Protein AF-A0AA97HA37-F1 (afdb_monomer_lite)

Sequence (194 aa):
MSRSNASGAAVWTLAAFAAQIAASLFLNGTLRPVGMLLMALCYLMNAFAAFWLRCWVALGASAVGALLTVTVPNGTDPAWVGNMAVNLLFLLFYLPMERDFDRRLRAADASEQTLRLGRTWAMATLVQRGASMMGFLPYFEGQAELSVQQGAYTVLFCVQMGLEVVALLAAVVSYAWMVRYLWRAKTLLAEDKV

Secondary structure (DSSP, 8-state):
--THHHHHHHHHHHHHHHHHHHHHHHSSSTTHHHHHHHHHHHHHHHHHHHHHHT-HHHHHHHHHHHHHHHH--SSS-SSHHHHHHHHHHHHHHHHHHHHHHHHHHHTTT--HHHHHHHHHHHHHHHHHHHHHHHTTSTTTTTHHHHHHHHTS--HHHHHHHHHHHHHHHHHHHHHHHHHHHHHHHHHHHHHTT-

Foldseek 3Di:
DDLVLQLQLLVLLVVLVVLQVVLVVQCPDPSVVVSLVSNLSSLVSLLSSCVSLVNVQLNVLSVVSSVLSVVPSVVDDLPLVSLVSNLVSVLSNLPSSLVSLLVSCVVLVHDPVLNVLSVLLNVLSVLLSVLVSVLSDPVNPCQVVVCVVVVHHDPSNVSSVVSNVSSVVSVVSNVVSSVVNSVVSNVSSVVVPD

Radius of gyration: 18.39 Å; chains: 1; bounding box: 44×24×63 Å

Structure (mmCIF, N/CA/C/O backbone):
data_AF-A0AA97HA37-F1
#
_entry.id   AF-A0AA97HA37-F1
#
loop_
_atom_site.group_PDB
_atom_site.id
_atom_site.type_symbol
_atom_site.label_atom_id
_atom_site.label_alt_id
_atom_site.label_comp_id
_atom_site.label_asym_id
_atom_site.label_entity_id
_atom_site.label_seq_id
_atom_site.pdbx_PDB_ins_code
_atom_site.Cartn_x
_atom_site.Cartn_y
_atom_site.Cartn_z
_atom_site.occupancy
_atom_site.B_iso_or_equiv
_atom_site.auth_seq_id
_atom_site.auth_comp_id
_atom_site.auth_asym_id
_atom_site.auth_atom_id
_atom_site.pdbx_PDB_model_num
ATOM 1 N N . MET A 1 1 ? -8.693 -7.257 28.139 1.00 40.97 1 MET A N 1
ATOM 2 C CA . MET A 1 1 ? -8.121 -7.574 26.806 1.00 40.97 1 MET A CA 1
ATOM 3 C C . MET A 1 1 ? -7.994 -6.272 26.030 1.00 40.97 1 MET A C 1
ATOM 5 O O . MET A 1 1 ? -9.003 -5.620 25.814 1.00 40.97 1 MET A O 1
ATOM 9 N N . SER A 1 2 ? -6.772 -5.805 25.762 1.00 44.19 2 SER A N 1
ATOM 10 C CA . SER A 1 2 ? -6.531 -4.369 25.554 1.00 44.19 2 SER A CA 1
ATOM 11 C C . SER A 1 2 ? -6.859 -3.896 24.122 1.00 44.19 2 SER A C 1
ATOM 13 O O . SER A 1 2 ? -6.287 -4.357 23.132 1.00 44.19 2 SER A O 1
ATOM 15 N N . ARG A 1 3 ? -7.790 -2.935 24.032 1.00 48.72 3 ARG A N 1
ATOM 16 C CA . ARG A 1 3 ? -8.160 -2.158 22.832 1.00 48.72 3 ARG A CA 1
ATOM 17 C C . ARG A 1 3 ? -6.984 -1.329 22.263 1.00 48.72 3 ARG A C 1
ATOM 19 O O . ARG A 1 3 ? -7.043 -0.891 21.118 1.00 48.72 3 ARG A O 1
ATOM 26 N N . SER A 1 4 ? -5.879 -1.200 23.016 1.00 52.91 4 SER A N 1
ATOM 27 C CA . SER A 1 4 ? -4.643 -0.460 22.675 1.00 52.91 4 SER A CA 1
ATOM 28 C C . SER A 1 4 ? -4.024 -0.852 21.325 1.00 52.91 4 SER A C 1
ATOM 30 O O . SER A 1 4 ? -3.409 -0.039 20.634 1.00 52.91 4 SER A O 1
ATOM 32 N N . ASN A 1 5 ? -4.228 -2.100 20.908 1.00 71.00 5 ASN A N 1
ATOM 33 C CA . ASN A 1 5 ? -3.489 -2.675 19.795 1.00 71.00 5 ASN A CA 1
ATOM 34 C C . ASN A 1 5 ? -3.872 -2.112 18.413 1.00 71.00 5 ASN A C 1
ATOM 36 O O . ASN A 1 5 ? -3.037 -2.078 17.517 1.00 71.00 5 ASN A O 1
ATOM 40 N N . ALA A 1 6 ? -5.114 -1.665 18.213 1.00 68.38 6 ALA A N 1
ATOM 41 C CA . ALA A 1 6 ? -5.592 -1.273 16.883 1.00 68.38 6 ALA A CA 1
ATOM 42 C C . ALA A 1 6 ? -5.273 0.189 16.533 1.00 68.38 6 ALA A C 1
ATOM 44 O O . ALA A 1 6 ? -4.829 0.467 15.420 1.00 68.38 6 ALA A O 1
ATOM 45 N N . SER A 1 7 ? -5.396 1.111 17.498 1.00 73.88 7 SER A N 1
ATOM 46 C CA . SER A 1 7 ? -4.937 2.494 17.309 1.00 73.88 7 SER A CA 1
ATOM 47 C C . SER A 1 7 ? -3.425 2.547 17.076 1.00 73.88 7 SER A C 1
ATOM 49 O O . SER A 1 7 ? -2.955 3.301 16.229 1.00 73.88 7 SER A O 1
ATOM 51 N N . GLY A 1 8 ? -2.664 1.715 17.804 1.00 78.00 8 GLY A N 1
ATOM 52 C CA . GLY A 1 8 ? -1.219 1.584 17.615 1.00 78.00 8 GLY A CA 1
ATOM 53 C C . GLY A 1 8 ? -0.879 1.060 16.222 1.00 78.00 8 GLY A C 1
ATOM 54 O O . GLY A 1 8 ? -0.073 1.669 15.526 1.00 78.00 8 GLY A O 1
ATOM 55 N N . ALA A 1 9 ? -1.549 -0.006 15.775 1.00 80.50 9 ALA A N 1
ATOM 56 C CA . ALA A 1 9 ? -1.366 -0.534 14.427 1.00 80.50 9 ALA A CA 1
ATOM 57 C C . ALA A 1 9 ? -1.623 0.524 13.341 1.00 80.50 9 ALA A C 1
ATOM 59 O O . ALA A 1 9 ? -0.799 0.669 12.445 1.00 80.50 9 ALA A O 1
ATOM 60 N N . ALA A 1 10 ? -2.693 1.322 13.456 1.00 79.56 10 ALA A N 1
ATOM 61 C CA . ALA A 1 10 ? -2.990 2.382 12.488 1.00 79.56 10 ALA A CA 1
ATOM 62 C C . ALA A 1 10 ? -1.882 3.451 12.422 1.00 79.56 10 ALA A C 1
ATOM 64 O O . ALA A 1 10 ? -1.537 3.920 11.338 1.00 79.56 10 ALA A O 1
ATOM 65 N N . VAL A 1 11 ? -1.289 3.811 13.568 1.00 84.31 11 VAL A N 1
ATOM 66 C CA . VAL A 1 11 ? -0.148 4.742 13.628 1.00 84.31 11 VAL A CA 1
ATOM 67 C C . VAL A 1 11 ? 1.076 4.159 12.924 1.00 84.31 11 VAL A C 1
ATOM 69 O O . VAL A 1 11 ? 1.693 4.849 12.115 1.00 84.31 11 VAL A O 1
ATOM 72 N N . TRP A 1 12 ? 1.404 2.893 13.184 1.00 85.19 12 TRP A N 1
ATOM 73 C CA . TRP A 1 12 ? 2.543 2.231 12.545 1.00 85.19 12 TRP A CA 1
ATOM 74 C C . TRP A 1 12 ? 2.351 2.053 11.038 1.00 85.19 12 TRP A C 1
ATOM 76 O O . TRP A 1 12 ? 3.298 2.266 10.287 1.00 85.19 12 TRP A O 1
ATOM 86 N N . THR A 1 13 ? 1.131 1.771 10.573 1.00 81.25 13 THR A N 1
ATOM 87 C CA . THR A 1 13 ? 0.820 1.729 9.135 1.00 81.25 13 THR A CA 1
ATOM 88 C C . THR A 1 13 ? 0.949 3.111 8.478 1.00 81.25 13 THR A C 1
ATOM 90 O O . THR A 1 13 ? 1.488 3.217 7.378 1.00 81.25 13 THR A O 1
ATOM 93 N N . LEU A 1 14 ? 0.521 4.191 9.146 1.00 81.62 14 LEU A N 1
ATOM 94 C CA . LEU A 1 14 ? 0.721 5.560 8.645 1.00 81.62 14 LEU A CA 1
ATOM 95 C C . LEU A 1 14 ? 2.209 5.944 8.595 1.00 81.62 14 LEU A C 1
ATOM 97 O O . LEU A 1 14 ? 2.648 6.570 7.631 1.00 81.62 14 LEU A O 1
ATOM 101 N N . ALA A 1 15 ? 2.991 5.549 9.603 1.00 83.94 15 ALA A N 1
ATOM 102 C CA . ALA A 1 15 ? 4.437 5.765 9.621 1.00 83.94 15 ALA A CA 1
ATOM 103 C C . ALA A 1 15 ? 5.142 4.979 8.502 1.00 83.94 15 ALA A C 1
ATOM 105 O O . ALA A 1 15 ? 5.979 5.542 7.797 1.00 83.94 15 ALA A O 1
ATOM 106 N N . ALA A 1 16 ? 4.749 3.719 8.284 1.00 83.50 16 ALA A N 1
ATOM 107 C CA . ALA A 1 16 ? 5.253 2.896 7.187 1.00 83.50 16 ALA A CA 1
ATOM 108 C C . ALA A 1 16 ? 4.988 3.558 5.828 1.00 83.50 16 ALA A C 1
ATOM 110 O O . ALA A 1 16 ? 5.879 3.632 4.983 1.00 83.50 16 ALA A O 1
ATOM 111 N N . PHE A 1 17 ? 3.790 4.117 5.640 1.00 78.88 17 PHE A N 1
ATOM 112 C CA . PHE A 1 17 ? 3.453 4.852 4.425 1.00 78.88 17 PHE A CA 1
ATOM 113 C C . PHE A 1 17 ? 4.327 6.098 4.220 1.00 78.88 17 PHE A C 1
ATOM 115 O O . PHE A 1 17 ? 4.839 6.315 3.122 1.00 78.88 17 PHE A O 1
ATOM 122 N N . ALA A 1 18 ? 4.559 6.892 5.269 1.00 77.62 18 ALA A N 1
ATOM 123 C CA . ALA A 1 18 ? 5.456 8.045 5.189 1.00 77.62 18 ALA A CA 1
ATOM 124 C C . ALA A 1 18 ? 6.894 7.627 4.826 1.00 77.62 18 ALA A C 1
ATOM 126 O O . ALA A 1 18 ? 7.520 8.251 3.967 1.00 77.62 18 ALA A O 1
ATOM 127 N N . ALA A 1 19 ? 7.391 6.535 5.417 1.00 80.19 19 ALA A N 1
ATOM 128 C CA . ALA A 1 19 ? 8.695 5.967 5.085 1.00 80.19 19 ALA A CA 1
ATOM 129 C C . ALA A 1 19 ? 8.761 5.486 3.626 1.00 80.19 19 ALA A C 1
ATOM 131 O O . ALA A 1 19 ? 9.771 5.701 2.961 1.00 80.19 19 ALA A O 1
ATOM 132 N N . GLN A 1 20 ? 7.680 4.904 3.097 1.00 78.44 20 GLN A N 1
ATOM 133 C CA . GLN A 1 20 ? 7.590 4.487 1.696 1.00 78.44 20 GLN A CA 1
ATOM 134 C C . GLN A 1 20 ? 7.635 5.679 0.726 1.00 78.44 20 GLN A C 1
ATOM 136 O O . GLN A 1 20 ? 8.335 5.615 -0.286 1.00 78.44 20 GLN A O 1
ATOM 141 N N . ILE A 1 21 ? 6.929 6.777 1.030 1.00 74.94 21 ILE A N 1
ATOM 142 C CA . ILE A 1 21 ? 7.008 8.012 0.231 1.00 74.94 21 ILE A CA 1
ATOM 143 C C . ILE A 1 21 ? 8.436 8.551 0.258 1.00 74.94 21 ILE A C 1
ATOM 145 O O . ILE A 1 21 ? 9.008 8.810 -0.798 1.00 74.94 21 ILE A O 1
ATOM 149 N N . ALA A 1 22 ? 9.031 8.676 1.446 1.00 75.88 22 ALA A N 1
ATOM 150 C CA . ALA A 1 22 ? 10.400 9.157 1.582 1.00 75.88 22 ALA A CA 1
ATOM 151 C C . ALA A 1 22 ? 11.377 8.272 0.798 1.00 75.88 22 ALA A C 1
ATOM 153 O O . ALA A 1 22 ? 12.199 8.790 0.051 1.00 75.88 22 ALA A O 1
ATOM 154 N N . ALA A 1 23 ? 11.237 6.947 0.887 1.00 75.81 23 ALA A N 1
ATOM 155 C CA . ALA A 1 23 ? 12.055 6.008 0.134 1.00 75.81 23 ALA A CA 1
ATOM 156 C C . ALA A 1 23 ? 11.967 6.244 -1.379 1.00 75.81 23 ALA A C 1
ATOM 158 O O . ALA A 1 23 ? 12.998 6.266 -2.049 1.00 75.81 23 ALA A O 1
ATOM 159 N N . SER A 1 24 ? 10.760 6.477 -1.908 1.00 68.88 24 SER A N 1
ATOM 160 C CA . SER A 1 24 ? 10.537 6.693 -3.345 1.00 68.88 24 SER A CA 1
ATOM 161 C C . SER A 1 24 ? 11.332 7.866 -3.924 1.00 68.88 24 SER A C 1
ATOM 163 O O . SER A 1 24 ? 11.736 7.805 -5.082 1.00 68.88 24 SER A O 1
ATOM 165 N N . LEU A 1 25 ? 11.652 8.874 -3.104 1.00 73.94 25 LEU A N 1
ATOM 166 C CA . LEU A 1 25 ? 12.470 10.023 -3.506 1.00 73.94 25 LEU A CA 1
ATOM 167 C C . LEU A 1 25 ? 13.947 9.661 -3.725 1.00 73.94 25 LEU A C 1
ATOM 169 O O . LEU A 1 25 ? 14.646 10.362 -4.450 1.00 73.94 25 LEU A O 1
ATOM 173 N N . PHE A 1 26 ? 14.427 8.578 -3.108 1.00 75.38 26 PHE A N 1
ATOM 174 C CA . PHE A 1 26 ? 15.839 8.180 -3.127 1.00 75.38 26 PHE A CA 1
ATOM 175 C C . PHE A 1 26 ? 16.101 6.889 -3.908 1.00 75.38 26 PHE A C 1
ATOM 177 O O . PHE A 1 26 ? 17.259 6.559 -4.149 1.00 75.38 26 PHE A O 1
ATOM 184 N N . LEU A 1 27 ? 15.058 6.149 -4.306 1.00 65.56 27 LEU A N 1
ATOM 185 C CA . LEU A 1 27 ? 15.200 4.857 -4.992 1.00 65.56 27 LEU A CA 1
ATOM 186 C C . LEU A 1 27 ? 15.805 4.976 -6.402 1.00 65.56 27 LEU A C 1
ATOM 188 O O . LEU A 1 27 ? 16.469 4.042 -6.848 1.00 65.56 27 LEU A O 1
ATOM 192 N N . ASN A 1 28 ? 15.650 6.129 -7.058 1.00 62.66 28 ASN A N 1
ATOM 193 C CA . ASN A 1 28 ? 16.177 6.396 -8.397 1.00 62.66 28 ASN A CA 1
ATOM 194 C C . ASN A 1 28 ? 17.336 7.401 -8.327 1.00 62.66 28 ASN A C 1
ATOM 196 O O . ASN A 1 28 ? 17.155 8.588 -8.586 1.00 62.66 28 ASN A O 1
ATOM 200 N N . GLY A 1 29 ? 18.532 6.944 -7.942 1.00 63.78 29 GLY A N 1
ATOM 201 C CA . GLY A 1 29 ? 19.723 7.797 -7.953 1.00 63.78 29 GLY A CA 1
ATOM 202 C C . GLY A 1 29 ? 20.895 7.286 -7.119 1.00 63.78 29 GLY A C 1
ATOM 203 O O . GLY A 1 29 ? 20.905 6.159 -6.628 1.00 63.78 29 GLY A O 1
ATOM 204 N N . THR A 1 30 ? 21.893 8.146 -6.925 1.00 72.44 30 THR A N 1
ATOM 205 C CA . THR A 1 30 ? 23.108 7.863 -6.136 1.00 72.44 30 THR A CA 1
ATOM 206 C C . THR A 1 30 ? 22.821 7.576 -4.659 1.00 72.44 30 THR A C 1
ATOM 208 O O . THR A 1 30 ? 23.606 6.902 -3.997 1.00 72.44 30 THR A O 1
ATOM 211 N N . LEU A 1 31 ? 21.667 8.020 -4.151 1.00 77.88 31 LEU A N 1
ATOM 212 C CA . LEU A 1 31 ? 21.186 7.761 -2.791 1.00 77.88 31 LEU A CA 1
ATOM 213 C C . LEU A 1 31 ? 20.307 6.500 -2.680 1.00 77.88 31 LEU A C 1
ATOM 215 O O . LEU A 1 31 ? 19.653 6.300 -1.656 1.00 77.88 31 LEU A O 1
ATOM 219 N N . ARG A 1 32 ? 20.325 5.604 -3.677 1.00 74.94 32 ARG A N 1
ATOM 220 C CA . ARG A 1 32 ? 19.583 4.328 -3.662 1.00 74.94 32 ARG A CA 1
ATOM 221 C C . ARG A 1 32 ? 19.735 3.518 -2.366 1.00 74.94 32 ARG A C 1
ATOM 223 O O . ARG A 1 32 ? 18.715 3.020 -1.890 1.00 74.94 32 ARG A O 1
ATOM 230 N N . PRO A 1 33 ? 20.924 3.405 -1.733 1.00 81.50 33 PRO A N 1
ATOM 231 C CA . PRO A 1 33 ? 21.055 2.716 -0.446 1.00 81.50 33 PRO A CA 1
ATOM 232 C C . PRO A 1 33 ? 20.182 3.311 0.665 1.00 81.50 33 PRO A C 1
ATOM 234 O O . PRO A 1 33 ? 19.624 2.572 1.474 1.00 81.50 33 PRO A O 1
ATOM 237 N N . VAL A 1 34 ? 19.999 4.634 0.667 1.00 81.31 34 VAL A N 1
ATOM 238 C CA . VAL A 1 34 ? 19.107 5.331 1.604 1.00 81.31 34 VAL A CA 1
ATOM 239 C C . VAL A 1 34 ? 17.649 4.972 1.315 1.00 81.31 34 VAL A C 1
ATOM 241 O O . VAL A 1 34 ? 16.902 4.654 2.238 1.00 81.31 34 VAL A O 1
ATOM 244 N N . GLY A 1 35 ? 17.253 4.937 0.039 1.00 77.50 35 GLY A N 1
ATOM 245 C CA . GLY A 1 35 ? 15.922 4.479 -0.374 1.00 77.50 35 GLY A CA 1
ATOM 246 C C . GLY A 1 35 ? 15.635 3.030 0.039 1.00 77.50 35 GLY A C 1
ATOM 247 O O . GLY A 1 35 ? 14.563 2.739 0.565 1.00 77.50 35 GLY A O 1
ATOM 248 N N . MET A 1 36 ? 16.609 2.129 -0.117 1.00 78.44 36 MET A N 1
ATOM 249 C CA . MET A 1 36 ? 16.490 0.726 0.307 1.00 78.44 36 MET A CA 1
ATOM 250 C C . MET A 1 36 ? 16.360 0.590 1.828 1.00 78.44 36 MET A C 1
ATOM 252 O O . MET A 1 36 ? 15.508 -0.161 2.303 1.00 78.44 36 MET A O 1
ATOM 256 N N . LEU A 1 37 ? 17.139 1.356 2.598 1.00 83.81 37 LEU A N 1
ATOM 257 C CA . LEU A 1 37 ? 17.023 1.392 4.057 1.00 83.81 37 LEU A CA 1
ATOM 258 C C . LEU A 1 37 ? 15.631 1.870 4.496 1.00 83.81 37 LEU A C 1
ATOM 260 O O . LEU A 1 37 ? 15.005 1.250 5.354 1.00 83.81 37 LEU A O 1
ATOM 264 N N . LEU A 1 38 ? 15.120 2.943 3.886 1.00 82.69 38 LEU A N 1
ATOM 265 C CA . LEU A 1 38 ? 13.784 3.471 4.175 1.00 82.69 38 LEU A CA 1
ATOM 266 C C . LEU A 1 38 ? 12.674 2.478 3.795 1.00 82.69 38 LEU A C 1
ATOM 268 O O . LEU A 1 38 ? 11.699 2.344 4.535 1.00 82.69 38 LEU A O 1
ATOM 272 N N . MET A 1 39 ? 12.835 1.728 2.700 1.00 80.69 39 MET A N 1
ATOM 273 C CA . MET A 1 39 ? 11.919 0.637 2.349 1.00 80.69 39 MET A CA 1
ATOM 274 C C . MET A 1 39 ? 11.973 -0.514 3.358 1.00 80.69 39 MET A C 1
ATOM 276 O O . MET A 1 39 ? 10.924 -1.006 3.771 1.00 80.69 39 MET A O 1
ATOM 280 N N . ALA A 1 40 ? 13.161 -0.925 3.806 1.00 82.00 40 ALA A N 1
ATOM 281 C CA . ALA A 1 40 ? 13.297 -1.958 4.833 1.00 82.00 40 ALA A CA 1
ATOM 282 C C . ALA A 1 40 ? 12.640 -1.518 6.154 1.00 82.00 40 ALA A C 1
ATOM 284 O O . ALA A 1 40 ? 11.899 -2.286 6.770 1.00 82.00 40 ALA A O 1
ATOM 285 N N . LEU A 1 41 ? 12.828 -0.252 6.544 1.00 85.12 41 LEU A N 1
ATOM 286 C CA . LEU A 1 41 ? 12.143 0.352 7.687 1.00 85.12 41 LEU A CA 1
ATOM 287 C C . LEU A 1 41 ? 10.620 0.370 7.503 1.00 85.12 41 LEU A C 1
ATOM 289 O O . LEU A 1 41 ? 9.901 0.030 8.439 1.00 85.12 41 LEU A O 1
ATOM 293 N N . CYS A 1 42 ? 10.119 0.693 6.308 1.00 85.75 42 CYS A N 1
ATOM 294 C CA . CYS A 1 42 ? 8.692 0.601 5.989 1.00 85.75 42 CYS A CA 1
ATOM 295 C C . CYS A 1 42 ? 8.149 -0.818 6.232 1.00 85.75 42 CYS A C 1
ATOM 297 O O . CYS A 1 42 ? 7.138 -0.983 6.921 1.00 85.75 42 CYS A O 1
ATOM 299 N N . TYR A 1 43 ? 8.836 -1.856 5.745 1.00 82.06 43 TYR A N 1
ATOM 300 C CA . TYR A 1 43 ? 8.431 -3.243 5.992 1.00 82.06 43 TYR A CA 1
ATOM 301 C C . TYR A 1 43 ? 8.476 -3.619 7.478 1.00 82.06 43 TYR A C 1
ATOM 303 O O . TYR A 1 43 ? 7.574 -4.306 7.951 1.00 82.06 43 TYR A O 1
ATOM 311 N N . LEU A 1 44 ? 9.455 -3.131 8.243 1.00 85.69 44 LEU A N 1
ATOM 312 C CA . LEU A 1 44 ? 9.512 -3.348 9.695 1.00 85.69 44 LEU A CA 1
ATOM 313 C C . LEU A 1 44 ? 8.357 -2.659 10.437 1.00 85.69 44 LEU A C 1
ATOM 315 O O . LEU A 1 44 ? 7.751 -3.259 11.324 1.00 85.69 44 LEU A O 1
ATOM 319 N N . MET A 1 45 ? 8.006 -1.429 10.058 1.00 86.81 45 MET A N 1
ATOM 320 C CA . MET A 1 45 ? 6.854 -0.715 10.623 1.00 86.81 45 MET A CA 1
ATOM 321 C C . MET A 1 45 ? 5.539 -1.448 10.319 1.00 86.81 45 MET A C 1
ATOM 323 O O . MET A 1 45 ? 4.689 -1.600 11.198 1.00 86.81 45 MET A O 1
ATOM 327 N N . ASN A 1 46 ? 5.402 -1.976 9.101 1.00 82.81 46 ASN A N 1
ATOM 328 C CA . ASN A 1 46 ? 4.282 -2.822 8.688 1.00 82.81 46 ASN A CA 1
ATOM 329 C C . ASN A 1 46 ? 4.236 -4.157 9.453 1.00 82.81 46 ASN A C 1
ATOM 331 O O . ASN A 1 46 ? 3.166 -4.562 9.914 1.00 82.81 46 ASN A O 1
ATOM 335 N N . ALA A 1 47 ? 5.386 -4.797 9.681 1.00 84.25 47 ALA A N 1
ATOM 336 C CA . ALA A 1 47 ? 5.490 -5.992 10.517 1.00 84.25 47 ALA A CA 1
ATOM 337 C C . ALA A 1 47 ? 5.030 -5.700 11.951 1.00 84.25 47 ALA A C 1
ATOM 339 O O . ALA A 1 47 ? 4.264 -6.466 12.536 1.00 84.25 47 ALA A O 1
ATOM 340 N N . PHE A 1 48 ? 5.438 -4.559 12.506 1.00 85.25 48 PHE A N 1
ATOM 341 C CA . PHE A 1 48 ? 5.032 -4.155 13.844 1.00 85.25 48 PHE A CA 1
ATOM 342 C C . PHE A 1 48 ? 3.519 -3.902 13.914 1.00 85.25 48 PHE A C 1
ATOM 344 O O . PHE A 1 48 ? 2.857 -4.417 14.815 1.00 85.25 48 PHE A O 1
ATOM 351 N N . ALA A 1 49 ? 2.932 -3.215 12.928 1.00 82.94 49 ALA A N 1
ATOM 352 C CA . ALA A 1 49 ? 1.479 -3.050 12.824 1.00 82.94 49 ALA A CA 1
ATOM 353 C C . ALA A 1 49 ? 0.741 -4.404 12.767 1.00 82.94 49 ALA A C 1
ATOM 355 O O . ALA A 1 49 ? -0.220 -4.623 13.510 1.00 82.94 49 ALA A O 1
ATOM 356 N N . ALA A 1 50 ? 1.227 -5.344 11.951 1.00 82.31 50 ALA A N 1
ATOM 357 C CA . ALA A 1 50 ? 0.672 -6.693 11.854 1.00 82.31 50 ALA A CA 1
ATOM 358 C C . ALA A 1 50 ? 0.792 -7.481 13.169 1.00 82.31 50 ALA A C 1
ATOM 360 O O . ALA A 1 50 ? -0.151 -8.177 13.556 1.00 82.31 50 ALA A O 1
ATOM 361 N N . PHE A 1 51 ? 1.906 -7.333 13.891 1.00 84.38 51 PHE A N 1
ATOM 362 C CA . PHE A 1 51 ? 2.103 -7.930 15.212 1.00 84.38 51 PHE A CA 1
ATOM 363 C C . PHE A 1 51 ? 1.058 -7.436 16.220 1.00 84.38 51 PHE A C 1
ATOM 365 O O . PHE A 1 51 ? 0.408 -8.246 16.886 1.00 84.38 51 PHE A O 1
ATOM 372 N N . TRP A 1 52 ? 0.813 -6.123 16.282 1.00 80.31 52 TRP A N 1
ATOM 373 C CA . TRP A 1 52 ? -0.236 -5.550 17.135 1.00 80.31 52 TRP A CA 1
ATOM 374 C C . TRP A 1 52 ? -1.623 -6.111 16.799 1.00 80.31 52 TRP A C 1
ATOM 376 O O . TRP A 1 52 ? -2.424 -6.424 17.694 1.00 80.31 52 TRP A O 1
ATOM 386 N N . LEU A 1 53 ? -1.893 -6.296 15.507 1.00 74.50 53 LEU A N 1
ATOM 387 C CA . LEU A 1 53 ? -3.139 -6.879 15.021 1.00 74.50 53 LEU A CA 1
ATOM 388 C C . LEU A 1 53 ? -3.223 -8.399 15.217 1.00 74.50 53 LEU A C 1
ATOM 390 O O . LEU A 1 53 ? -4.329 -8.932 15.159 1.00 74.50 53 LEU A O 1
ATOM 394 N N . ARG A 1 54 ? -2.108 -9.064 15.560 1.00 81.44 54 ARG A N 1
ATOM 395 C CA . ARG A 1 54 ? -1.940 -10.530 15.625 1.00 81.44 54 ARG A CA 1
A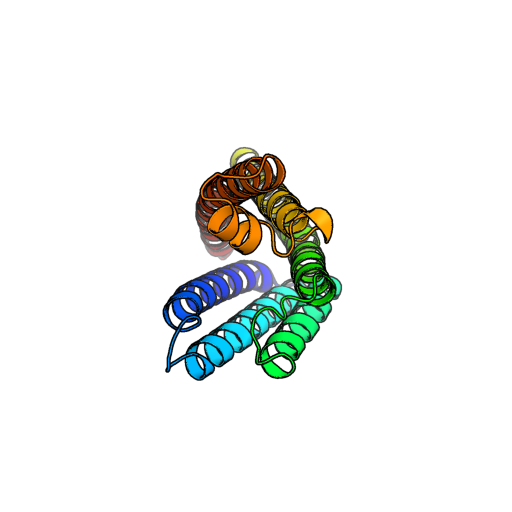TOM 396 C C . ARG A 1 54 ? -2.180 -11.218 14.280 1.00 81.44 54 ARG A C 1
ATOM 398 O O . ARG A 1 54 ? -2.617 -12.365 14.224 1.00 81.44 54 ARG A O 1
ATOM 405 N N . CYS A 1 55 ? -1.871 -10.514 13.197 1.00 78.94 55 CYS A N 1
ATOM 406 C CA . CYS A 1 55 ? -2.017 -11.023 11.846 1.00 78.94 55 CYS A CA 1
ATOM 407 C C . CYS A 1 55 ? -0.708 -11.686 11.392 1.00 78.94 55 CYS A C 1
ATOM 409 O O . CYS A 1 55 ? 0.170 -11.045 10.816 1.00 78.94 55 CYS A O 1
ATOM 411 N N . TRP A 1 56 ? -0.563 -12.985 11.667 1.00 78.88 56 TRP A N 1
ATOM 412 C CA . TRP A 1 56 ? 0.669 -13.736 11.380 1.00 78.88 56 TRP A CA 1
ATOM 413 C C . TRP A 1 56 ? 1.011 -13.812 9.891 1.00 78.88 56 TRP A C 1
ATOM 415 O O . TRP A 1 56 ? 2.183 -13.771 9.528 1.00 78.88 56 TRP A O 1
ATOM 425 N N . VAL A 1 57 ? -0.005 -13.869 9.026 1.00 74.88 57 VAL A N 1
ATOM 426 C CA . VAL A 1 57 ? 0.179 -13.861 7.566 1.00 74.88 57 VAL A CA 1
ATOM 427 C C . VAL A 1 57 ? 0.812 -12.543 7.116 1.00 74.88 57 VAL A C 1
ATOM 429 O O . VAL A 1 57 ? 1.801 -12.550 6.388 1.00 74.88 57 VAL A O 1
ATOM 432 N N . ALA A 1 58 ? 0.304 -11.413 7.616 1.00 74.88 58 ALA A N 1
ATOM 433 C CA . ALA A 1 58 ? 0.853 -10.093 7.323 1.00 74.88 58 ALA A CA 1
ATOM 434 C C . ALA A 1 58 ? 2.248 -9.893 7.949 1.00 74.88 58 ALA A C 1
ATOM 436 O O . ALA A 1 58 ? 3.139 -9.302 7.336 1.00 74.88 58 ALA A O 1
ATOM 437 N N . LEU A 1 59 ? 2.486 -10.447 9.138 1.00 81.38 59 LEU A N 1
ATOM 438 C CA . LEU A 1 59 ? 3.813 -10.440 9.752 1.00 81.38 59 LEU A CA 1
ATOM 439 C C . LEU A 1 59 ? 4.837 -11.179 8.874 1.00 81.38 59 LEU A C 1
ATOM 441 O O . LEU A 1 59 ? 5.893 -10.627 8.565 1.00 81.38 59 LEU A O 1
ATOM 445 N N . GLY A 1 60 ? 4.500 -12.394 8.431 1.00 78.00 60 GLY A N 1
ATOM 446 C CA . GLY A 1 60 ? 5.343 -13.195 7.543 1.00 78.00 60 GLY A CA 1
ATOM 447 C C . GLY A 1 60 ? 5.603 -12.491 6.213 1.00 78.00 60 GLY A C 1
ATOM 448 O O . GLY A 1 60 ? 6.752 -12.368 5.799 1.00 78.00 60 GLY A O 1
ATOM 449 N N . ALA A 1 61 ? 4.562 -11.938 5.586 1.00 75.88 61 ALA A N 1
ATOM 450 C CA . ALA A 1 61 ? 4.701 -11.190 4.338 1.00 75.88 61 ALA A CA 1
ATOM 451 C C . ALA A 1 61 ? 5.610 -9.954 4.479 1.00 75.88 61 ALA A C 1
ATOM 453 O O . ALA A 1 61 ? 6.425 -9.687 3.597 1.00 75.88 61 ALA A O 1
ATOM 454 N N . SER A 1 62 ? 5.529 -9.236 5.605 1.00 78.38 62 SER A N 1
ATOM 455 C CA . SER A 1 62 ? 6.411 -8.095 5.887 1.00 78.38 62 SER A CA 1
ATOM 456 C C . SER A 1 62 ? 7.863 -8.512 6.092 1.00 78.38 62 SER A C 1
ATOM 458 O O . SER A 1 62 ? 8.762 -7.838 5.599 1.00 78.38 62 SER A O 1
ATOM 460 N N . ALA A 1 63 ? 8.103 -9.631 6.782 1.00 81.19 63 ALA A N 1
ATOM 461 C CA . ALA A 1 63 ? 9.448 -10.168 6.968 1.00 81.19 63 ALA A CA 1
ATOM 462 C C . ALA A 1 63 ? 10.079 -10.572 5.626 1.00 81.19 63 ALA A 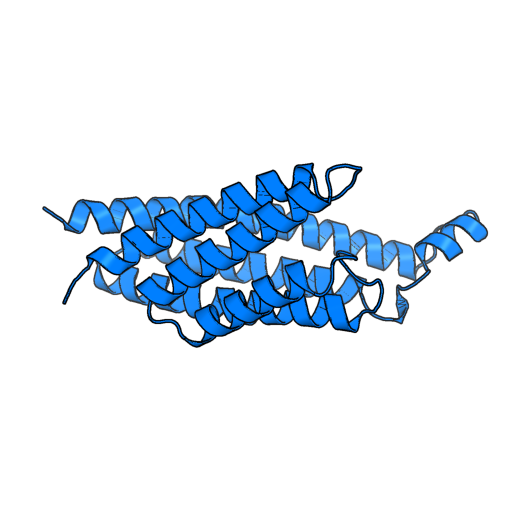C 1
ATOM 464 O O . ALA A 1 63 ? 11.235 -10.240 5.366 1.00 81.19 63 ALA A O 1
ATOM 465 N N . VAL A 1 64 ? 9.307 -11.216 4.744 1.00 79.31 64 VAL A N 1
ATOM 466 C CA . VAL A 1 64 ? 9.771 -11.549 3.390 1.00 79.31 64 VAL A CA 1
ATOM 467 C C . VAL A 1 64 ? 10.005 -10.278 2.565 1.00 79.31 64 VAL A C 1
ATOM 469 O O . VAL A 1 64 ? 11.028 -10.179 1.899 1.00 79.31 64 VAL A O 1
ATOM 472 N N . GLY A 1 65 ? 9.123 -9.276 2.642 1.00 74.00 65 GLY A N 1
ATOM 473 C CA . GLY A 1 65 ? 9.315 -7.988 1.963 1.00 74.00 65 GLY A CA 1
ATOM 474 C C . GLY A 1 65 ? 10.574 -7.239 2.420 1.00 74.00 65 GLY A C 1
ATOM 475 O O . GLY A 1 65 ? 11.327 -6.726 1.588 1.00 74.00 65 GLY A O 1
ATOM 476 N N . ALA A 1 66 ? 10.856 -7.238 3.727 1.00 78.38 66 ALA A N 1
ATOM 477 C CA . ALA A 1 66 ? 12.091 -6.688 4.286 1.00 78.38 66 ALA A CA 1
ATOM 478 C C . ALA A 1 66 ? 13.323 -7.451 3.782 1.00 78.38 66 ALA A C 1
ATOM 480 O O . ALA A 1 66 ? 14.285 -6.825 3.339 1.00 78.38 66 ALA A O 1
ATOM 481 N N . LEU A 1 67 ? 13.271 -8.789 3.794 1.00 78.38 67 LEU A N 1
ATOM 482 C CA . LEU A 1 67 ? 14.349 -9.633 3.283 1.00 78.38 67 LEU A CA 1
ATOM 483 C C . LEU A 1 67 ? 14.616 -9.336 1.806 1.00 78.38 67 LEU A C 1
ATOM 485 O O . LEU A 1 67 ? 15.748 -9.023 1.467 1.00 78.38 67 LEU A O 1
ATOM 489 N N . LEU A 1 68 ? 13.583 -9.340 0.958 1.00 72.19 68 LEU A N 1
ATOM 490 C CA . LEU A 1 68 ? 13.703 -9.056 -0.476 1.00 72.19 68 LEU A CA 1
ATOM 491 C C . LEU A 1 68 ? 14.277 -7.663 -0.753 1.00 72.19 68 LEU A C 1
ATOM 493 O O . LEU A 1 68 ? 15.084 -7.507 -1.661 1.00 72.19 68 LEU A O 1
ATOM 497 N N . THR A 1 69 ? 13.910 -6.660 0.045 1.00 72.06 69 THR A N 1
ATOM 498 C CA . THR A 1 69 ? 14.452 -5.296 -0.096 1.00 72.06 69 THR A CA 1
ATOM 499 C C . THR A 1 69 ? 15.963 -5.248 0.147 1.00 72.06 69 THR A C 1
ATOM 501 O O . THR A 1 69 ? 16.658 -4.436 -0.458 1.00 72.06 69 THR A O 1
ATOM 504 N N . VAL A 1 70 ? 16.476 -6.111 1.028 1.00 71.44 70 VAL A N 1
ATOM 505 C CA . VAL A 1 70 ? 17.900 -6.172 1.389 1.00 71.44 70 VAL A CA 1
ATOM 506 C C . VAL A 1 70 ? 18.674 -7.126 0.477 1.00 71.44 70 VAL A C 1
ATOM 508 O O . VAL A 1 70 ? 19.805 -6.829 0.098 1.00 71.44 70 VAL A O 1
ATOM 511 N N . THR A 1 71 ? 18.087 -8.270 0.123 1.00 71.00 71 THR A N 1
ATOM 512 C CA . THR A 1 71 ? 18.751 -9.330 -0.652 1.00 71.00 71 THR A CA 1
ATOM 513 C C . THR A 1 71 ? 18.655 -9.129 -2.157 1.00 71.00 71 THR A C 1
ATOM 515 O O . THR A 1 71 ? 19.449 -9.715 -2.890 1.00 71.00 71 THR A O 1
ATOM 518 N N . VAL A 1 72 ? 17.743 -8.272 -2.624 1.00 66.38 72 VAL A N 1
ATOM 519 C CA . VAL A 1 72 ? 17.599 -7.894 -4.035 1.00 66.38 72 VAL A CA 1
ATOM 520 C C . VAL A 1 72 ? 17.887 -6.387 -4.187 1.00 66.38 72 VAL A C 1
ATOM 522 O O . VAL A 1 72 ? 16.984 -5.600 -4.472 1.00 66.38 72 VAL A O 1
ATOM 525 N N . PRO A 1 73 ? 19.149 -5.946 -3.976 1.00 52.84 73 PRO A N 1
ATOM 526 C CA . PRO A 1 73 ? 19.544 -4.531 -4.007 1.00 52.84 73 PRO A CA 1
ATOM 527 C C . PRO A 1 73 ? 19.420 -3.900 -5.400 1.00 52.84 73 PRO A C 1
ATOM 529 O O . PRO A 1 73 ? 19.307 -2.678 -5.540 1.00 52.84 73 PRO A O 1
ATOM 532 N N . ASN A 1 74 ? 19.344 -4.733 -6.439 1.00 49.69 74 ASN A N 1
ATOM 533 C CA . ASN A 1 74 ? 18.783 -4.346 -7.721 1.00 49.69 74 ASN A CA 1
ATOM 534 C C . ASN A 1 74 ? 17.265 -4.282 -7.562 1.00 49.69 74 ASN A C 1
ATOM 536 O O . ASN A 1 74 ? 16.556 -5.164 -8.029 1.00 49.69 74 ASN A O 1
ATOM 540 N N . GLY A 1 75 ? 16.782 -3.265 -6.835 1.00 45.12 75 GLY A N 1
ATOM 541 C CA . GLY A 1 75 ? 15.372 -2.889 -6.797 1.00 45.12 75 GLY A CA 1
ATOM 542 C C . GLY A 1 75 ? 14.738 -3.160 -8.156 1.00 45.12 75 GLY A C 1
ATOM 543 O O . GLY A 1 75 ? 15.255 -2.667 -9.157 1.00 45.12 75 GLY A O 1
ATOM 544 N N . THR A 1 76 ? 13.727 -4.030 -8.138 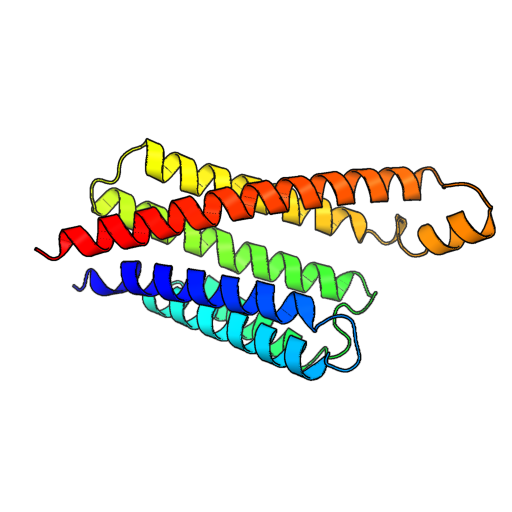1.00 49.50 76 THR A N 1
ATOM 545 C CA . THR A 1 76 ? 13.086 -4.612 -9.319 1.00 49.50 76 THR A CA 1
ATOM 546 C C . THR A 1 76 ? 14.103 -5.182 -10.309 1.00 49.50 76 THR A C 1
ATOM 548 O O . THR A 1 76 ? 14.435 -4.543 -11.305 1.00 49.50 76 THR A O 1
ATOM 551 N N . ASP A 1 77 ? 14.579 -6.403 -10.049 1.00 43.50 77 ASP A N 1
ATOM 552 C CA . ASP A 1 77 ? 15.080 -7.263 -11.121 1.00 43.50 77 ASP A CA 1
ATOM 553 C C . ASP A 1 77 ? 14.051 -7.194 -12.270 1.00 43.50 77 ASP A C 1
ATOM 555 O O . ASP A 1 77 ? 12.852 -7.369 -12.001 1.00 43.50 77 ASP A O 1
ATOM 559 N N . PRO A 1 78 ? 14.445 -6.867 -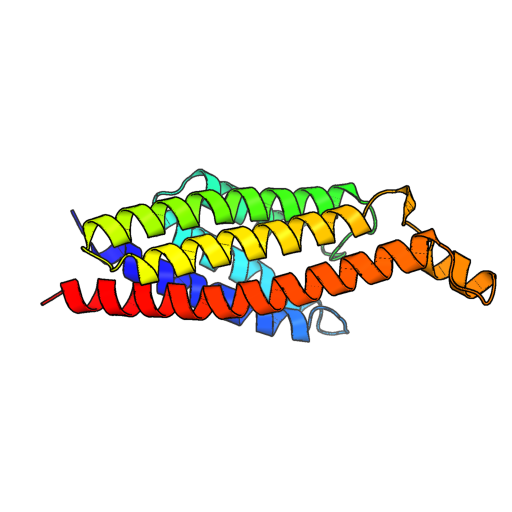13.516 1.00 47.31 78 PRO A N 1
ATOM 560 C CA . PRO A 1 78 ? 13.532 -6.938 -14.654 1.00 47.31 78 PRO A CA 1
ATOM 561 C C . PRO A 1 78 ? 12.939 -8.344 -14.817 1.00 47.31 78 PRO A C 1
ATOM 563 O O . PRO A 1 78 ? 11.896 -8.484 -15.453 1.00 47.31 78 PRO A O 1
ATOM 566 N N . ALA A 1 79 ? 13.514 -9.368 -14.168 1.00 53.34 79 ALA A N 1
ATOM 567 C CA . ALA A 1 79 ? 12.882 -10.668 -14.042 1.00 53.34 79 ALA A CA 1
ATOM 568 C C . ALA A 1 79 ? 11.485 -10.546 -13.402 1.00 53.34 79 ALA A C 1
ATOM 570 O O . ALA A 1 79 ? 11.313 -10.352 -12.192 1.00 53.34 79 ALA A O 1
ATOM 571 N N . TRP A 1 80 ? 10.471 -10.740 -14.243 1.00 55.62 80 TRP A N 1
ATOM 572 C CA . TRP A 1 80 ? 9.041 -10.765 -13.926 1.00 55.62 80 TRP A CA 1
ATOM 573 C C . TRP A 1 80 ? 8.691 -11.494 -12.610 1.00 55.62 80 TRP A C 1
ATOM 575 O O . TRP A 1 80 ? 7.779 -11.082 -11.889 1.00 55.62 80 TRP A O 1
ATOM 585 N N . VAL A 1 81 ? 9.446 -12.540 -12.250 1.00 59.16 81 VAL A N 1
ATOM 586 C CA . VAL A 1 81 ? 9.272 -13.341 -11.026 1.00 59.16 81 VAL A CA 1
ATOM 587 C C . VAL A 1 81 ? 9.464 -12.513 -9.749 1.00 59.16 81 VAL A C 1
ATOM 589 O O . VAL A 1 81 ? 8.676 -12.648 -8.810 1.00 59.16 81 VAL A O 1
ATOM 592 N N . GLY A 1 82 ? 10.473 -11.637 -9.702 1.00 60.50 82 GLY A N 1
ATOM 593 C CA . GLY A 1 82 ? 10.775 -10.822 -8.520 1.00 60.50 82 GLY A CA 1
ATOM 594 C C . GLY A 1 82 ? 9.675 -9.798 -8.232 1.00 60.50 82 GLY A C 1
ATOM 595 O O . GLY A 1 82 ? 9.187 -9.690 -7.104 1.00 60.50 82 GLY A O 1
ATOM 596 N N . ASN A 1 83 ? 9.203 -9.111 -9.274 1.00 61.84 83 ASN A N 1
ATOM 597 C CA . ASN A 1 83 ? 8.091 -8.160 -9.176 1.00 61.84 83 ASN A CA 1
ATOM 598 C C . ASN A 1 83 ? 6.760 -8.849 -8.840 1.00 61.84 83 ASN A C 1
ATOM 600 O O . ASN A 1 83 ? 5.958 -8.312 -8.068 1.00 61.84 83 ASN A O 1
ATOM 604 N N . MET A 1 84 ? 6.535 -10.059 -9.361 1.00 62.28 84 MET A N 1
ATOM 605 C CA . MET A 1 84 ? 5.365 -10.870 -9.019 1.00 62.28 84 MET A CA 1
ATOM 606 C C . MET A 1 84 ? 5.370 -11.254 -7.534 1.00 62.28 84 MET A C 1
ATOM 608 O O . MET A 1 84 ? 4.357 -11.080 -6.854 1.00 62.28 84 MET A O 1
ATOM 612 N N . ALA A 1 85 ? 6.512 -11.707 -7.007 1.00 66.88 85 ALA A N 1
ATOM 613 C CA . ALA A 1 85 ? 6.650 -12.070 -5.599 1.00 66.88 85 ALA A CA 1
ATOM 614 C C . ALA A 1 85 ? 6.373 -10.877 -4.671 1.00 66.88 85 ALA A C 1
ATOM 616 O O . ALA A 1 85 ? 5.597 -11.003 -3.725 1.00 66.88 85 ALA A O 1
ATOM 617 N N . VAL A 1 86 ? 6.927 -9.698 -4.972 1.00 67.38 86 VAL A N 1
ATOM 618 C CA . VAL A 1 86 ? 6.701 -8.479 -4.174 1.00 67.38 86 VAL A CA 1
ATOM 619 C C . VAL A 1 86 ? 5.226 -8.065 -4.177 1.00 67.38 86 VAL A C 1
ATOM 621 O O . VAL A 1 86 ? 4.665 -7.774 -3.118 1.00 67.38 86 VAL A O 1
ATOM 624 N N . ASN A 1 87 ? 4.563 -8.077 -5.336 1.00 69.94 87 ASN A N 1
ATOM 625 C CA . ASN A 1 87 ? 3.144 -7.727 -5.414 1.00 69.94 87 ASN A CA 1
ATOM 626 C C . ASN A 1 87 ? 2.251 -8.774 -4.721 1.00 69.94 87 ASN A C 1
ATOM 628 O O . ASN A 1 87 ? 1.291 -8.398 -4.047 1.00 69.94 87 ASN A O 1
ATOM 632 N N . LEU A 1 88 ? 2.573 -10.068 -4.822 1.00 67.88 88 LEU A N 1
ATOM 633 C CA . LEU A 1 88 ? 1.850 -11.135 -4.121 1.00 67.88 88 LEU A CA 1
ATOM 634 C C . LEU A 1 88 ? 1.985 -10.991 -2.599 1.00 67.88 88 LEU A C 1
ATOM 636 O O . LEU A 1 88 ? 0.994 -11.069 -1.877 1.00 67.88 88 LEU A O 1
ATOM 640 N N . LEU A 1 89 ? 3.194 -10.717 -2.106 1.00 69.38 89 LEU A N 1
ATOM 641 C CA . LEU A 1 89 ? 3.440 -10.461 -0.685 1.00 69.38 89 LEU A CA 1
ATOM 642 C C . LEU A 1 89 ? 2.683 -9.229 -0.197 1.00 69.38 89 LEU A C 1
ATOM 644 O O . LEU A 1 89 ? 2.110 -9.250 0.889 1.00 69.38 89 LEU A O 1
ATOM 648 N N . PHE A 1 90 ? 2.614 -8.181 -1.015 1.00 70.69 90 PHE A N 1
ATOM 649 C CA . PHE A 1 90 ? 1.825 -6.998 -0.699 1.00 70.69 90 PHE A CA 1
ATOM 650 C C . PHE A 1 90 ? 0.330 -7.330 -0.565 1.00 70.69 90 PHE A C 1
ATOM 652 O O . PHE A 1 90 ? -0.310 -6.913 0.398 1.00 70.69 90 PHE A O 1
ATOM 659 N N . LEU A 1 91 ? -0.228 -8.134 -1.476 1.00 70.81 91 LEU A N 1
ATOM 660 C CA . LEU A 1 91 ? -1.615 -8.609 -1.390 1.00 70.81 91 LEU A CA 1
ATOM 661 C C . LEU A 1 91 ? -1.861 -9.457 -0.133 1.00 70.81 91 LEU A C 1
ATOM 663 O O . LEU A 1 91 ? -2.863 -9.263 0.562 1.00 70.81 91 LEU A O 1
ATOM 667 N N . LEU A 1 92 ? -0.923 -10.354 0.184 1.00 70.75 92 LEU A N 1
ATOM 668 C CA . LEU A 1 92 ? -0.947 -11.190 1.388 1.00 70.75 92 LEU A CA 1
ATOM 669 C C . LEU A 1 92 ? -0.798 -10.374 2.678 1.00 70.75 92 LEU A C 1
ATOM 671 O O . LEU A 1 92 ? -1.303 -10.786 3.718 1.00 70.75 92 LEU A O 1
ATOM 675 N N . PHE A 1 93 ? -0.141 -9.217 2.622 1.00 71.56 93 PHE A N 1
ATOM 676 C CA . PHE A 1 93 ? -0.043 -8.292 3.744 1.00 71.56 93 PHE A CA 1
ATOM 677 C C . PHE A 1 93 ? -1.351 -7.528 3.964 1.00 71.56 93 PHE A C 1
ATOM 679 O O . PHE A 1 93 ? -1.875 -7.457 5.076 1.00 71.56 93 PHE A O 1
ATOM 686 N N . TYR A 1 94 ? -1.893 -6.963 2.889 1.00 71.94 94 TYR A N 1
ATOM 687 C CA . TYR A 1 94 ? -2.909 -5.925 2.983 1.00 71.94 94 TYR A CA 1
ATOM 688 C C . TYR A 1 94 ? -4.318 -6.457 3.221 1.00 71.94 94 TYR A C 1
ATOM 690 O O . TYR A 1 94 ? -5.055 -5.904 4.036 1.00 71.94 94 TYR A O 1
ATOM 698 N N . LEU A 1 95 ? -4.696 -7.544 2.540 1.00 72.12 95 LEU A N 1
ATOM 699 C CA . LEU A 1 95 ? -6.050 -8.096 2.639 1.00 72.12 95 LEU A CA 1
ATOM 700 C C . LEU A 1 95 ? -6.368 -8.631 4.044 1.00 72.12 95 LEU A C 1
ATOM 702 O O . LEU A 1 95 ? -7.453 -8.346 4.555 1.00 72.12 95 LEU A O 1
ATOM 706 N N . PRO A 1 96 ? -5.470 -9.384 4.711 1.00 73.06 96 PRO A N 1
ATOM 707 C CA . PRO A 1 96 ? -5.721 -9.824 6.079 1.00 73.06 96 PRO A CA 1
ATOM 708 C C . PRO A 1 96 ? -5.707 -8.661 7.075 1.00 73.06 96 PRO A C 1
ATOM 710 O O . PRO A 1 96 ? -6.531 -8.636 7.989 1.00 73.06 96 PRO A O 1
ATOM 713 N N . MET A 1 97 ? -4.812 -7.685 6.880 1.00 73.00 97 MET A N 1
ATOM 714 C CA . MET A 1 97 ? -4.716 -6.512 7.748 1.00 73.00 97 MET A CA 1
ATOM 715 C C . MET A 1 97 ? -5.982 -5.647 7.674 1.00 73.00 97 MET A C 1
ATOM 717 O O . MET A 1 97 ? -6.500 -5.242 8.714 1.00 73.00 97 MET A O 1
ATOM 721 N N . GLU A 1 98 ? -6.517 -5.405 6.473 1.00 77.12 98 GLU A N 1
ATOM 722 C CA . GLU A 1 98 ? -7.769 -4.662 6.284 1.00 77.12 98 GLU A CA 1
ATOM 723 C C . GLU A 1 98 ? -8.943 -5.365 6.962 1.00 77.12 98 GLU A C 1
ATOM 725 O O . GLU A 1 98 ? -9.642 -4.733 7.753 1.00 77.12 98 GLU A O 1
ATOM 730 N N . ARG A 1 99 ? -9.094 -6.680 6.763 1.00 75.25 99 ARG A N 1
ATOM 731 C CA . ARG A 1 99 ? -10.164 -7.468 7.393 1.00 75.25 99 ARG A CA 1
ATOM 732 C C . ARG A 1 99 ? -10.127 -7.405 8.917 1.00 75.25 99 ARG A C 1
ATOM 734 O O . ARG A 1 99 ? -11.183 -7.334 9.550 1.00 75.25 99 ARG A O 1
ATOM 741 N N . ASP A 1 100 ? -8.939 -7.441 9.514 1.00 75.56 100 ASP A N 1
ATOM 742 C CA . ASP A 1 100 ? -8.795 -7.335 10.966 1.00 75.56 100 ASP A CA 1
ATOM 743 C C . ASP A 1 100 ? -9.080 -5.917 11.478 1.00 75.56 100 ASP A C 1
ATOM 745 O O . ASP A 1 100 ? -9.703 -5.778 12.534 1.00 75.56 100 ASP A O 1
ATOM 749 N N . PHE A 1 101 ? -8.713 -4.867 10.734 1.00 74.19 101 PHE A N 1
ATOM 750 C CA . PHE A 1 101 ? -9.163 -3.505 11.043 1.00 74.19 101 PHE A CA 1
ATOM 751 C C . PHE A 1 101 ? -10.688 -3.382 10.954 1.00 74.19 101 PHE A C 1
ATOM 753 O O . PHE A 1 101 ? -11.307 -2.861 11.880 1.00 74.19 101 PHE A O 1
ATOM 760 N N . ASP A 1 102 ? -11.297 -3.926 9.902 1.00 78.44 102 ASP A N 1
ATOM 761 C CA . ASP A 1 102 ? -12.738 -3.854 9.648 1.00 78.44 102 ASP A CA 1
ATOM 762 C C . ASP A 1 102 ? -13.536 -4.541 10.773 1.00 78.44 102 ASP A C 1
ATOM 764 O O . ASP A 1 102 ? -14.521 -4.003 11.282 1.00 78.44 102 ASP A O 1
ATOM 768 N N . ARG A 1 103 ? -13.070 -5.711 11.239 1.00 78.56 103 ARG A N 1
ATOM 769 C CA . ARG A 1 103 ? -13.642 -6.417 12.402 1.00 78.56 103 ARG A CA 1
ATOM 770 C C . ARG A 1 103 ? -13.552 -5.597 13.684 1.00 78.56 103 ARG A C 1
ATOM 772 O O . ARG A 1 103 ? -14.513 -5.550 14.447 1.00 78.56 103 ARG A O 1
ATOM 779 N N . ARG A 1 104 ? -12.400 -4.972 13.937 1.00 75.56 104 ARG A N 1
ATOM 780 C CA . ARG A 1 104 ? -12.168 -4.196 15.164 1.00 75.56 104 ARG A CA 1
ATOM 781 C C . ARG A 1 104 ? -12.945 -2.883 15.170 1.00 75.56 104 ARG A C 1
ATOM 783 O O . ARG A 1 104 ? -13.436 -2.502 16.222 1.00 75.56 104 ARG A O 1
ATOM 790 N N . LEU A 1 105 ? -13.105 -2.239 14.016 1.00 76.94 105 LEU A N 1
ATOM 791 C CA . LEU A 1 105 ? -13.950 -1.053 13.874 1.00 76.94 105 LEU A CA 1
ATOM 792 C C . LEU A 1 105 ? -15.431 -1.385 14.059 1.00 76.94 105 LEU A C 1
ATOM 794 O O . LEU A 1 105 ? -16.128 -0.643 14.738 1.00 76.94 105 LEU A O 1
ATOM 798 N N . ARG A 1 106 ? -15.905 -2.527 13.544 1.00 81.62 106 ARG A N 1
ATOM 799 C CA . ARG A 1 106 ? -17.272 -3.000 13.832 1.00 81.62 106 ARG A CA 1
ATOM 800 C C . ARG A 1 106 ? -17.508 -3.263 15.315 1.00 81.62 106 ARG A C 1
ATOM 802 O O . ARG A 1 106 ? -18.593 -2.991 15.797 1.00 81.62 106 ARG A O 1
ATOM 809 N N . ALA A 1 107 ? -16.508 -3.785 16.024 1.00 79.75 107 ALA A N 1
ATOM 810 C CA . ALA A 1 107 ? -16.593 -4.004 17.469 1.00 79.75 107 ALA A CA 1
ATOM 811 C C . ALA A 1 107 ? -16.558 -2.703 18.296 1.00 79.75 107 ALA A C 1
ATOM 813 O O . ALA A 1 107 ? -16.834 -2.749 19.490 1.00 79.75 107 ALA A O 1
ATOM 814 N N . ALA A 1 108 ? -16.194 -1.580 17.673 1.00 72.19 108 ALA A N 1
ATOM 815 C CA . ALA A 1 108 ? -16.197 -0.238 18.252 1.00 72.19 108 ALA A CA 1
ATOM 816 C C . ALA A 1 108 ? -17.337 0.625 17.669 1.00 72.19 108 ALA A C 1
ATOM 818 O O . ALA A 1 108 ? -17.201 1.840 17.566 1.00 72.19 108 ALA A O 1
ATOM 819 N N . ASP A 1 109 ? -18.413 -0.013 17.189 1.00 79.50 109 ASP A N 1
ATOM 820 C CA . ASP A 1 109 ? -19.607 0.630 16.623 1.00 79.50 109 ASP A CA 1
ATOM 821 C C . ASP A 1 109 ? -19.320 1.680 15.530 1.00 79.50 109 ASP A C 1
ATOM 823 O O . ASP A 1 109 ? -20.057 2.651 15.337 1.00 79.50 109 ASP A O 1
ATOM 827 N N . ALA A 1 110 ? -18.246 1.478 14.758 1.00 78.38 110 ALA A N 1
ATOM 828 C CA . ALA A 1 110 ? -17.900 2.375 13.667 1.00 78.38 110 ALA A CA 1
ATOM 829 C C . ALA A 1 110 ? -18.999 2.401 12.594 1.00 78.38 110 ALA A C 1
ATOM 831 O O . ALA A 1 110 ? -19.532 1.369 12.178 1.00 78.38 110 ALA A O 1
ATOM 832 N N . SER A 1 111 ? -19.280 3.600 12.079 1.00 82.88 111 SER A N 1
ATOM 833 C CA . SER A 1 111 ? -20.315 3.804 11.066 1.00 82.88 111 SER A CA 1
ATOM 834 C C . SER A 1 111 ? -20.068 2.999 9.786 1.00 82.88 111 SER A C 1
ATOM 836 O O . SER A 1 111 ? -18.929 2.795 9.351 1.00 82.88 111 SER A O 1
ATOM 838 N N . GLU A 1 112 ? -21.152 2.615 9.106 1.00 83.94 112 GLU A N 1
ATOM 839 C CA . GLU A 1 112 ? -21.077 1.878 7.839 1.00 83.94 112 GLU A CA 1
ATOM 840 C C . GLU A 1 112 ? -20.290 2.649 6.766 1.00 83.94 112 GLU A C 1
ATOM 842 O O . GLU A 1 112 ? -19.578 2.057 5.955 1.00 83.94 112 GLU A O 1
ATOM 847 N N . GLN A 1 113 ? -20.342 3.986 6.805 1.00 80.94 113 GLN A N 1
ATOM 848 C CA . GLN A 1 113 ? -19.526 4.839 5.946 1.00 80.94 113 GLN A CA 1
ATOM 849 C C . GLN A 1 113 ? -18.028 4.567 6.144 1.00 80.94 113 GLN A C 1
ATOM 851 O O . GLN A 1 113 ? -17.302 4.471 5.160 1.00 80.94 113 GLN A O 1
ATOM 856 N N . THR A 1 114 ? -17.559 4.408 7.383 1.00 77.62 114 THR A N 1
ATOM 857 C CA . THR A 1 114 ? -16.141 4.152 7.685 1.00 77.62 114 THR A CA 1
ATOM 858 C C . THR A 1 114 ? -15.687 2.785 7.174 1.00 77.62 114 THR A C 1
ATOM 860 O O . THR A 1 114 ? -14.620 2.687 6.574 1.00 77.62 114 THR A O 1
ATOM 863 N N . LEU A 1 115 ? -16.525 1.755 7.299 1.00 79.81 115 LEU A N 1
ATOM 864 C CA . LEU A 1 115 ? -16.240 0.422 6.748 1.00 79.81 115 LEU A CA 1
ATOM 865 C C . LEU A 1 115 ? -16.230 0.433 5.207 1.00 79.81 115 LEU A C 1
ATOM 867 O O . LEU A 1 115 ? -15.397 -0.209 4.569 1.00 79.81 115 LEU A O 1
ATOM 871 N N . ARG A 1 116 ? -17.117 1.214 4.572 1.00 80.12 116 ARG A N 1
ATOM 872 C CA . ARG A 1 116 ? -17.111 1.402 3.107 1.00 80.12 116 ARG A CA 1
ATOM 873 C C . ARG A 1 116 ? -15.828 2.073 2.608 1.00 80.12 116 ARG A C 1
ATOM 875 O O . ARG A 1 116 ? -15.385 1.745 1.507 1.00 80.12 116 ARG A O 1
ATOM 882 N N . LEU A 1 117 ? -15.212 2.959 3.398 1.00 78.81 117 LEU A N 1
ATOM 883 C CA . LEU A 1 117 ? -13.901 3.539 3.070 1.00 78.81 117 LEU A CA 1
ATOM 884 C C . LEU A 1 117 ? -12.813 2.459 3.042 1.00 78.81 117 LEU A C 1
ATOM 886 O O . LEU A 1 117 ? -12.058 2.406 2.074 1.00 78.81 117 LEU A O 1
ATOM 890 N N . GLY A 1 118 ? -12.779 1.580 4.052 1.00 76.88 118 GLY A N 1
ATOM 891 C CA . GLY A 1 118 ? -11.824 0.467 4.135 1.00 76.88 118 GLY A CA 1
ATOM 892 C C . GLY A 1 118 ? -11.923 -0.483 2.940 1.00 76.88 118 GLY A C 1
ATOM 893 O O . GLY A 1 118 ? -10.930 -0.754 2.265 1.00 76.88 118 GLY A O 1
ATOM 894 N N . ARG A 1 119 ? -13.149 -0.867 2.571 1.00 79.50 119 ARG A N 1
ATOM 895 C CA . ARG A 1 119 ? -13.394 -1.736 1.407 1.00 79.50 119 ARG A CA 1
ATOM 896 C C . ARG A 1 119 ? -13.048 -1.074 0.074 1.00 79.50 119 ARG A C 1
ATOM 898 O O . ARG A 1 119 ? -12.475 -1.719 -0.802 1.00 79.50 119 ARG A O 1
ATOM 905 N N . THR A 1 120 ? -13.392 0.207 -0.090 1.00 77.44 120 THR A N 1
ATOM 906 C CA . THR A 1 120 ? -13.049 0.982 -1.299 1.00 77.44 120 THR A CA 1
ATOM 907 C C . THR A 1 120 ? -11.538 1.077 -1.461 1.00 77.44 120 THR A C 1
ATOM 909 O O . THR A 1 120 ? -11.010 0.880 -2.554 1.00 77.44 120 THR A O 1
ATOM 912 N N . TRP A 1 121 ? -10.836 1.319 -0.359 1.00 78.50 121 TRP A N 1
ATOM 913 C CA . TRP A 1 121 ? -9.384 1.309 -0.314 1.00 78.50 121 TRP A CA 1
ATOM 914 C C . TRP A 1 121 ? -8.797 -0.060 -0.693 1.00 78.50 121 TRP A C 1
ATOM 916 O O . TRP A 1 121 ? -7.932 -0.128 -1.572 1.00 78.50 121 TRP A O 1
ATOM 926 N N . ALA A 1 122 ? -9.289 -1.151 -0.098 1.00 74.50 122 ALA A N 1
ATOM 927 C CA . ALA A 1 122 ? -8.848 -2.507 -0.425 1.00 74.50 122 ALA A CA 1
ATOM 928 C C . ALA A 1 122 ? -9.029 -2.814 -1.918 1.00 74.50 122 ALA A C 1
ATOM 930 O O . ALA A 1 122 ? -8.098 -3.291 -2.565 1.00 74.50 122 ALA A O 1
ATOM 931 N N . MET A 1 123 ? -10.183 -2.466 -2.495 1.00 74.44 123 MET A N 1
ATOM 932 C CA . MET A 1 123 ? -10.432 -2.670 -3.923 1.00 74.44 123 MET A CA 1
ATOM 933 C C . MET A 1 123 ? -9.554 -1.805 -4.823 1.00 74.44 123 MET A C 1
ATOM 935 O O . MET A 1 123 ? -8.988 -2.322 -5.782 1.00 74.44 123 MET A O 1
ATOM 939 N N . ALA A 1 124 ? -9.374 -0.521 -4.514 1.00 73.69 124 ALA A N 1
ATOM 940 C CA . ALA A 1 124 ? -8.475 0.337 -5.286 1.00 73.69 124 ALA A CA 1
ATOM 941 C C . ALA A 1 124 ? -7.031 -0.196 -5.262 1.00 73.69 124 ALA A C 1
ATOM 943 O O . ALA A 1 124 ? -6.344 -0.195 -6.280 1.00 73.69 124 ALA A O 1
ATOM 944 N N . THR A 1 125 ? -6.600 -0.732 -4.119 1.00 71.81 125 THR A N 1
ATOM 945 C CA . THR A 1 125 ? -5.290 -1.374 -3.951 1.00 71.81 125 THR A CA 1
ATOM 946 C C . THR A 1 125 ? -5.165 -2.653 -4.777 1.00 71.81 125 THR A C 1
ATOM 948 O O . THR A 1 125 ? -4.142 -2.875 -5.423 1.00 71.81 125 THR A O 1
ATOM 951 N N . LEU A 1 126 ? -6.205 -3.490 -4.784 1.00 70.19 126 LEU A N 1
ATOM 952 C CA . LEU A 1 126 ? -6.263 -4.691 -5.615 1.00 70.19 126 LEU A CA 1
ATOM 953 C C . LEU A 1 126 ? -6.171 -4.348 -7.102 1.00 70.19 126 LEU A C 1
ATOM 955 O O . LEU A 1 126 ? -5.394 -4.969 -7.820 1.00 70.19 126 LEU A O 1
ATOM 959 N N . VAL A 1 127 ? -6.920 -3.338 -7.547 1.00 70.12 127 VAL A N 1
ATOM 960 C CA . VAL A 1 127 ? -6.915 -2.876 -8.941 1.00 70.12 127 VAL A CA 1
ATOM 961 C C . VAL A 1 127 ? -5.551 -2.307 -9.320 1.00 70.12 127 VAL A C 1
ATOM 963 O O . VAL A 1 127 ? -5.004 -2.703 -10.345 1.00 70.12 127 VAL A O 1
ATOM 966 N N . GLN A 1 128 ? -4.962 -1.454 -8.477 1.00 72.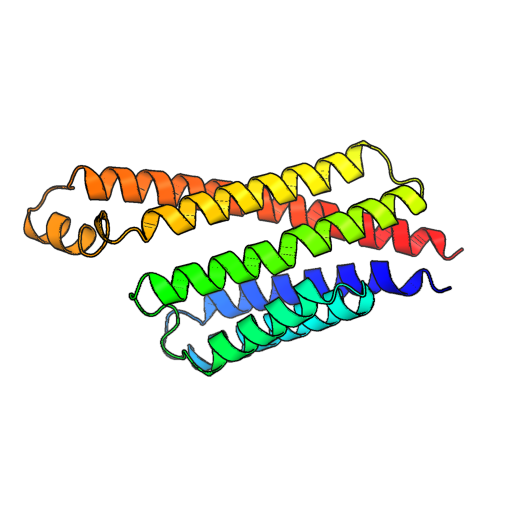56 128 GLN A N 1
ATOM 967 C CA . GLN A 1 128 ? -3.604 -0.943 -8.670 1.00 72.56 128 GLN A CA 1
ATOM 968 C C . GLN A 1 128 ? -2.610 -2.092 -8.854 1.00 72.56 128 GLN A C 1
ATOM 970 O O . GLN A 1 128 ? -1.817 -2.086 -9.794 1.00 72.56 128 GLN A O 1
ATOM 975 N N . ARG A 1 129 ? -2.635 -3.076 -7.947 1.00 70.62 129 ARG A N 1
ATOM 976 C CA . ARG A 1 129 ? -1.667 -4.175 -7.949 1.00 70.62 129 ARG A CA 1
ATOM 977 C C . ARG A 1 129 ? -1.891 -5.128 -9.113 1.00 70.62 129 ARG A C 1
ATOM 979 O O . ARG A 1 129 ? -0.917 -5.470 -9.771 1.00 70.62 129 ARG A O 1
ATOM 986 N N . GLY A 1 130 ? -3.137 -5.477 -9.422 1.00 64.94 130 GLY A N 1
ATOM 987 C CA . GLY A 1 130 ? -3.484 -6.294 -10.586 1.00 64.94 130 GLY A CA 1
ATOM 988 C C . GLY A 1 130 ? -3.095 -5.630 -11.909 1.00 64.94 130 GLY A C 1
ATOM 989 O O . GLY A 1 130 ? -2.500 -6.279 -12.764 1.00 64.94 130 GLY A O 1
ATOM 990 N N . ALA A 1 131 ? -3.346 -4.325 -12.053 1.00 65.38 131 ALA A N 1
ATOM 991 C CA . ALA A 1 131 ? -2.917 -3.561 -13.223 1.00 65.38 131 ALA A CA 1
ATOM 992 C C . ALA A 1 131 ? -1.386 -3.476 -13.312 1.00 65.38 131 ALA A C 1
ATOM 994 O O . ALA A 1 131 ? -0.830 -3.692 -14.385 1.00 65.38 131 ALA A O 1
ATOM 995 N N . SER A 1 132 ? -0.699 -3.271 -12.179 1.00 62.78 132 SER A N 1
ATOM 996 C CA . SER A 1 132 ? 0.765 -3.305 -12.149 1.00 62.78 132 SER A CA 1
ATOM 997 C C . SER A 1 132 ? 1.297 -4.686 -12.543 1.00 62.78 132 SER A C 1
ATOM 999 O O . SER A 1 132 ? 2.132 -4.759 -13.425 1.00 62.78 132 SER A O 1
ATOM 1001 N N . MET A 1 133 ? 0.747 -5.786 -12.008 1.00 60.81 133 MET A N 1
ATOM 1002 C CA . MET A 1 133 ? 1.135 -7.166 -12.339 1.00 60.81 133 MET A CA 1
ATOM 1003 C C . MET A 1 133 ? 1.000 -7.492 -13.835 1.00 60.81 133 MET A C 1
ATOM 1005 O O . MET A 1 133 ? 1.774 -8.301 -14.340 1.00 60.81 133 MET A O 1
ATOM 1009 N N . MET A 1 134 ? 0.057 -6.866 -14.553 1.00 57.91 134 MET A N 1
ATOM 1010 C CA . MET A 1 134 ? -0.113 -7.087 -15.992 1.00 57.91 134 MET A CA 1
ATOM 1011 C C . MET A 1 134 ? 0.958 -6.409 -16.845 1.00 57.91 134 MET A C 1
ATOM 1013 O O . MET A 1 134 ? 1.364 -7.013 -17.830 1.00 57.91 134 MET A O 1
ATOM 1017 N N . GLY A 1 135 ? 1.479 -5.239 -16.456 1.00 55.59 135 GLY A N 1
ATOM 1018 C CA . GLY A 1 135 ? 2.610 -4.595 -17.146 1.00 55.59 135 GLY A CA 1
ATOM 1019 C C . GLY A 1 135 ? 3.911 -5.413 -17.117 1.00 55.59 135 GLY A C 1
ATOM 1020 O O . GLY A 1 135 ? 4.850 -5.102 -17.839 1.00 55.59 135 GLY A O 1
ATOM 1021 N N . PHE A 1 136 ? 3.950 -6.487 -16.321 1.00 57.03 136 PHE A N 1
ATOM 1022 C CA . PHE A 1 136 ? 5.103 -7.369 -16.127 1.00 57.03 136 PHE A CA 1
ATOM 1023 C C . PHE A 1 136 ? 4.919 -8.766 -16.745 1.00 57.03 136 PHE A C 1
ATOM 1025 O O . PHE A 1 136 ? 5.655 -9.693 -16.404 1.00 57.03 136 PHE A O 1
ATOM 1032 N N . LEU A 1 137 ? 3.930 -8.954 -17.630 1.00 59.69 137 LEU A N 1
ATOM 1033 C CA . LEU A 1 137 ? 3.865 -10.161 -18.456 1.00 59.69 137 LEU A CA 1
ATOM 1034 C C . LEU A 1 137 ? 5.097 -10.213 -19.380 1.00 59.69 137 LEU A C 1
ATOM 1036 O O . LEU A 1 137 ? 5.433 -9.182 -19.963 1.00 59.69 137 LEU A O 1
ATOM 1040 N N . PRO A 1 138 ? 5.711 -11.392 -19.612 1.00 63.56 138 PRO A N 1
ATOM 1041 C CA . PRO A 1 138 ? 6.850 -11.535 -20.532 1.00 63.56 138 PRO A CA 1
ATOM 1042 C C . PRO A 1 138 ? 6.602 -10.954 -21.936 1.00 63.56 138 PRO A C 1
ATOM 1044 O O . PRO A 1 138 ? 7.532 -10.577 -22.633 1.00 63.56 138 PRO A O 1
ATOM 1047 N N . TYR A 1 139 ? 5.335 -10.838 -22.348 1.00 66.75 139 TYR A N 1
ATOM 1048 C CA . TYR A 1 139 ? 4.922 -10.233 -23.616 1.00 66.75 139 TYR A CA 1
ATOM 1049 C C . TYR A 1 139 ? 5.154 -8.712 -23.707 1.00 66.75 139 TYR A C 1
ATOM 1051 O O . TYR A 1 139 ? 5.197 -8.178 -24.815 1.00 66.75 139 TYR A O 1
ATOM 1059 N N . PHE A 1 140 ? 5.282 -8.013 -22.575 1.00 70.38 140 PHE A N 1
ATOM 1060 C CA . PHE A 1 140 ? 5.548 -6.570 -22.517 1.00 70.38 140 PHE A CA 1
ATOM 1061 C C . PHE A 1 140 ? 7.038 -6.239 -22.333 1.00 70.38 140 PHE A C 1
ATOM 1063 O O . PHE A 1 140 ? 7.455 -5.106 -22.578 1.00 70.38 140 PHE A O 1
ATOM 1070 N N . GLU A 1 141 ? 7.863 -7.222 -21.962 1.00 70.69 141 GLU A N 1
ATOM 1071 C CA . GLU A 1 141 ? 9.304 -7.036 -21.785 1.00 70.69 141 GLU A CA 1
ATOM 1072 C C . GLU A 1 141 ? 9.963 -6.605 -23.110 1.00 70.69 141 GLU A C 1
ATOM 1074 O O . GLU A 1 141 ? 9.694 -7.163 -24.175 1.00 70.69 141 GLU A O 1
ATOM 1079 N N . GLY A 1 142 ? 10.775 -5.543 -23.068 1.00 70.94 142 GLY A N 1
ATOM 1080 C CA . GLY A 1 142 ? 11.453 -4.990 -24.247 1.00 70.94 142 GLY A CA 1
ATOM 1081 C C . GLY A 1 142 ? 10.564 -4.206 -25.227 1.00 70.94 142 GLY A C 1
ATOM 1082 O O . GLY A 1 142 ? 11.087 -3.647 -26.188 1.00 70.94 142 GLY A O 1
ATOM 1083 N N . GLN A 1 143 ? 9.246 -4.083 -25.003 1.00 76.31 143 GLN A N 1
ATOM 1084 C CA . GLN A 1 143 ? 8.353 -3.355 -25.927 1.00 76.31 143 GLN A CA 1
ATOM 1085 C C . GLN A 1 143 ? 8.645 -1.851 -25.999 1.00 76.31 143 GLN A C 1
ATOM 1087 O O . GLN A 1 143 ? 8.429 -1.234 -27.044 1.00 76.31 143 GLN A O 1
ATOM 1092 N N . ALA A 1 144 ? 9.166 -1.265 -24.918 1.00 73.38 144 ALA A N 1
ATOM 1093 C CA . ALA A 1 144 ? 9.634 0.118 -24.905 1.00 73.38 144 ALA A CA 1
ATOM 1094 C C . ALA A 1 144 ? 10.847 0.307 -25.831 1.00 73.38 144 ALA A C 1
ATOM 1096 O O . ALA A 1 144 ? 10.832 1.181 -26.694 1.00 73.38 144 ALA A O 1
ATOM 1097 N N . GLU A 1 145 ? 11.862 -0.553 -25.709 1.00 80.75 145 GLU A N 1
ATOM 1098 C CA . GLU A 1 145 ? 13.045 -0.534 -26.580 1.00 80.75 145 GLU A CA 1
ATOM 1099 C C . GLU A 1 145 ? 12.674 -0.818 -28.035 1.00 80.75 145 GLU A C 1
ATOM 1101 O O . GLU A 1 145 ? 13.138 -0.123 -28.936 1.00 80.75 145 GLU A O 1
ATOM 1106 N N . LEU A 1 146 ? 11.777 -1.777 -28.269 1.00 81.75 146 LEU A N 1
ATOM 1107 C CA . LEU A 1 146 ? 11.295 -2.126 -29.602 1.00 81.75 146 LEU A CA 1
ATOM 1108 C C . LEU A 1 146 ? 10.505 -0.974 -30.245 1.00 81.75 146 LEU A C 1
ATOM 1110 O O . LEU A 1 146 ? 10.703 -0.679 -31.421 1.00 81.75 146 LEU A O 1
ATOM 1114 N N . SER A 1 147 ? 9.671 -0.271 -29.472 1.00 82.25 147 SER A N 1
ATOM 1115 C CA . SER A 1 147 ? 8.952 0.925 -29.940 1.00 82.25 147 SER A CA 1
ATOM 1116 C C . SER A 1 147 ? 9.908 2.070 -30.292 1.00 82.25 147 SER A C 1
ATOM 1118 O O . SER A 1 147 ? 9.718 2.762 -31.292 1.00 82.25 147 SER A O 1
ATOM 1120 N N . VAL A 1 148 ? 10.970 2.254 -29.499 1.00 80.81 148 VAL A N 1
ATOM 1121 C CA . VAL A 1 148 ? 12.024 3.244 -29.776 1.00 80.81 148 VAL A CA 1
ATOM 1122 C C . VAL A 1 148 ? 12.797 2.878 -31.045 1.00 80.81 148 VAL A C 1
ATOM 1124 O O . VAL A 1 148 ? 13.021 3.742 -31.889 1.00 80.81 148 VAL A O 1
ATOM 1127 N N . GLN A 1 149 ? 13.153 1.603 -31.221 1.00 84.75 149 GLN A N 1
ATOM 1128 C CA . GLN A 1 149 ? 13.849 1.110 -32.416 1.00 84.75 149 GLN A CA 1
ATOM 1129 C C . GLN A 1 149 ? 12.999 1.233 -33.688 1.00 84.75 149 GLN A C 1
ATOM 1131 O O . GLN A 1 149 ? 13.538 1.493 -34.762 1.00 84.75 149 GLN A O 1
ATOM 1136 N N . GLN A 1 150 ? 11.679 1.066 -33.581 1.00 86.06 150 GLN A N 1
ATOM 1137 C CA . GLN A 1 150 ? 10.751 1.165 -34.712 1.00 86.06 150 GLN A CA 1
ATOM 1138 C C . GLN A 1 150 ? 10.316 2.604 -35.028 1.00 86.06 150 GLN A C 1
ATOM 1140 O O . GLN A 1 150 ? 9.669 2.831 -36.049 1.00 86.06 150 GLN A O 1
ATOM 1145 N N . GLY A 1 151 ? 10.636 3.578 -34.168 1.00 84.00 151 GLY A N 1
ATOM 1146 C CA . GLY A 1 151 ? 10.175 4.965 -34.309 1.00 84.00 151 GLY A CA 1
ATOM 1147 C C . GLY A 1 151 ? 8.654 5.137 -34.174 1.00 84.00 151 GLY A C 1
ATOM 1148 O O . GLY A 1 151 ? 8.129 6.206 -34.477 1.00 84.00 151 GLY A O 1
ATOM 1149 N N . ALA A 1 152 ? 7.944 4.097 -33.730 1.00 86.19 152 ALA A N 1
ATOM 1150 C CA . ALA A 1 152 ? 6.500 4.066 -33.546 1.00 86.19 152 ALA A CA 1
ATOM 1151 C C . ALA A 1 152 ? 6.148 3.152 -32.367 1.00 86.19 152 ALA A C 1
ATOM 1153 O O . ALA A 1 152 ? 6.823 2.156 -32.114 1.00 86.19 152 ALA A O 1
ATOM 1154 N N . TYR A 1 153 ? 5.074 3.475 -31.647 1.00 84.88 153 TYR A N 1
ATOM 1155 C CA . TYR A 1 153 ? 4.619 2.652 -30.530 1.00 84.88 153 TYR A CA 1
ATOM 1156 C C . TYR A 1 153 ? 4.024 1.334 -31.015 1.00 84.88 153 TYR A C 1
ATOM 1158 O O . TYR A 1 153 ? 3.114 1.324 -31.850 1.00 84.88 153 TYR A O 1
ATOM 1166 N N . THR A 1 154 ? 4.486 0.217 -30.451 1.00 84.12 154 THR A N 1
ATOM 1167 C CA . THR A 1 154 ? 3.824 -1.067 -30.683 1.00 84.12 154 THR A CA 1
ATOM 1168 C C . THR A 1 154 ? 2.457 -1.093 -30.008 1.00 84.12 154 THR A C 1
ATOM 1170 O O . THR A 1 154 ? 2.216 -0.434 -28.995 1.00 84.12 154 THR A O 1
ATOM 1173 N N . VAL A 1 155 ? 1.544 -1.914 -30.533 1.00 83.75 155 VAL A N 1
ATOM 1174 C CA . VAL A 1 155 ? 0.231 -2.141 -29.906 1.00 83.75 155 VAL A CA 1
ATOM 1175 C C . VAL A 1 155 ? 0.392 -2.621 -28.460 1.00 83.75 155 VAL A C 1
ATOM 1177 O O . VAL A 1 155 ? -0.327 -2.164 -27.575 1.00 83.75 155 VAL A O 1
ATOM 1180 N N . LEU A 1 156 ? 1.367 -3.498 -28.208 1.00 79.94 156 LEU A N 1
ATOM 1181 C CA . LEU A 1 156 ? 1.660 -4.012 -26.871 1.00 79.94 156 LEU A CA 1
ATOM 1182 C C . LEU A 1 156 ? 2.190 -2.917 -25.939 1.00 79.94 156 LEU A C 1
ATOM 1184 O O . LEU A 1 156 ? 1.751 -2.851 -24.795 1.00 79.94 156 LEU A O 1
ATOM 1188 N N . PHE A 1 157 ? 3.044 -2.015 -26.429 1.00 80.00 157 PHE A N 1
ATOM 1189 C CA . PHE A 1 157 ? 3.503 -0.859 -25.660 1.00 80.00 157 PHE A CA 1
ATOM 1190 C C . PHE A 1 157 ? 2.351 0.097 -25.311 1.00 80.00 157 PHE A C 1
ATOM 1192 O O . PHE A 1 157 ? 2.232 0.532 -24.168 1.00 80.00 157 PHE A O 1
ATOM 1199 N N . CYS A 1 158 ? 1.440 0.373 -26.249 1.00 82.38 158 CYS A N 1
ATOM 1200 C CA . CYS A 1 158 ? 0.250 1.190 -25.981 1.00 82.38 158 CYS A CA 1
ATOM 1201 C C . CYS A 1 158 ? -0.660 0.567 -24.909 1.00 82.38 158 CYS A C 1
ATOM 1203 O O . CYS A 1 158 ? -1.159 1.273 -24.030 1.00 82.38 158 CYS A O 1
ATOM 1205 N N . VAL A 1 159 ? -0.866 -0.754 -24.963 1.00 81.12 159 VAL A N 1
ATOM 1206 C CA . VAL A 1 159 ? -1.638 -1.491 -23.950 1.00 81.12 159 VAL A CA 1
ATOM 1207 C C . VAL A 1 159 ? -0.944 -1.434 -22.589 1.00 81.12 159 VAL A C 1
ATOM 1209 O O . VAL A 1 159 ? -1.604 -1.133 -21.594 1.00 81.12 159 VAL A O 1
ATOM 1212 N N . GLN A 1 160 ? 0.373 -1.654 -22.540 1.00 76.38 160 GLN A N 1
ATOM 1213 C CA . GLN A 1 160 ? 1.167 -1.536 -21.316 1.00 76.38 160 GLN A CA 1
ATOM 1214 C C . GLN A 1 160 ? 1.023 -0.140 -20.695 1.00 76.38 160 GLN A C 1
ATOM 1216 O O . GLN A 1 160 ? 0.645 -0.026 -19.531 1.00 76.38 160 GLN A O 1
ATOM 1221 N N . MET A 1 161 ? 1.230 0.919 -21.482 1.00 77.56 161 MET A N 1
ATOM 1222 C CA . MET A 1 161 ? 1.093 2.304 -21.023 1.00 77.56 161 MET A CA 1
ATOM 1223 C C . MET A 1 161 ? -0.312 2.604 -20.490 1.00 77.56 161 MET A C 1
ATOM 1225 O O . MET A 1 161 ? -0.459 3.229 -19.440 1.00 77.56 161 MET A O 1
ATOM 1229 N N . GLY A 1 162 ? -1.362 2.137 -21.174 1.00 79.94 162 GLY A N 1
ATOM 1230 C CA . GLY A 1 162 ? -2.740 2.296 -20.703 1.00 79.94 162 GLY A CA 1
ATOM 1231 C C . GLY A 1 162 ? -2.974 1.633 -19.342 1.00 79.94 162 GLY A C 1
ATOM 1232 O O . GLY A 1 162 ? -3.595 2.226 -18.457 1.00 79.94 162 GLY A O 1
ATOM 1233 N N . LEU A 1 163 ? -2.436 0.430 -19.143 1.00 72.94 163 LEU A N 1
ATOM 1234 C CA . LEU A 1 163 ? -2.530 -0.292 -17.873 1.00 72.94 163 LEU A CA 1
ATOM 1235 C C . LEU A 1 163 ? -1.701 0.363 -16.763 1.00 72.94 163 LEU A C 1
ATOM 1237 O O . LEU A 1 163 ? -2.176 0.437 -15.631 1.00 72.94 163 LEU A O 1
ATOM 1241 N N . GLU A 1 164 ? -0.513 0.886 -17.067 1.00 72.25 164 GLU A N 1
ATOM 1242 C CA . GLU A 1 164 ? 0.305 1.643 -16.111 1.00 72.25 164 GLU A CA 1
ATOM 1243 C C . GLU A 1 164 ? -0.394 2.932 -15.660 1.00 72.25 164 GLU A C 1
ATOM 1245 O O . GLU A 1 164 ? -0.401 3.248 -14.469 1.00 72.25 164 GLU A O 1
ATOM 1250 N N . VAL A 1 165 ? -1.072 3.633 -16.575 1.00 74.75 165 VAL A N 1
ATOM 1251 C CA . VAL A 1 165 ? -1.906 4.799 -16.238 1.00 74.75 165 VAL A CA 1
ATOM 1252 C C . VAL A 1 165 ? -3.072 4.396 -15.330 1.00 74.75 165 VAL A C 1
ATOM 1254 O O . VAL A 1 165 ? -3.318 5.058 -14.320 1.00 74.75 165 VAL A O 1
ATOM 1257 N N . VAL A 1 166 ? -3.766 3.291 -15.628 1.00 76.50 166 VAL A N 1
ATOM 1258 C CA . VAL A 1 166 ? -4.833 2.760 -14.758 1.00 76.50 166 VAL A CA 1
ATOM 1259 C C . VAL A 1 166 ? -4.283 2.377 -13.383 1.00 76.50 166 VAL A C 1
ATOM 1261 O O . VAL A 1 166 ? -4.895 2.710 -12.365 1.00 76.50 166 VAL A O 1
ATOM 1264 N N . ALA A 1 167 ? -3.117 1.729 -13.330 1.00 70.19 167 ALA A N 1
ATOM 1265 C CA . ALA A 1 167 ? -2.451 1.369 -12.085 1.00 70.19 167 ALA A CA 1
ATOM 1266 C C . ALA A 1 167 ? -2.093 2.616 -11.266 1.00 70.19 167 ALA A C 1
ATOM 1268 O O . ALA A 1 167 ? -2.343 2.646 -10.061 1.00 70.19 167 ALA A O 1
ATOM 1269 N N . LEU A 1 168 ? -1.569 3.664 -11.907 1.00 69.75 168 LEU A N 1
ATOM 1270 C CA . LEU A 1 168 ? -1.235 4.932 -11.261 1.00 69.75 168 LEU A CA 1
ATOM 1271 C C . LEU A 1 168 ? -2.481 5.628 -10.698 1.00 69.75 168 LEU A C 1
ATOM 1273 O O . LEU A 1 168 ? -2.479 6.052 -9.542 1.00 69.75 168 LEU A O 1
ATOM 1277 N N . LEU A 1 169 ? -3.564 5.707 -11.473 1.00 72.00 169 LEU A N 1
ATOM 1278 C CA . LEU A 1 169 ? -4.828 6.287 -11.007 1.00 72.00 169 LEU A CA 1
ATOM 1279 C C . LEU A 1 169 ? -5.401 5.495 -9.825 1.00 72.00 169 LEU A C 1
ATOM 1281 O O . LEU A 1 169 ? -5.781 6.081 -8.809 1.00 72.00 169 LEU A O 1
ATOM 1285 N N . ALA A 1 170 ? -5.402 4.164 -9.917 1.00 74.19 170 ALA A N 1
ATOM 1286 C CA . ALA A 1 170 ? -5.833 3.292 -8.831 1.00 74.19 170 ALA A CA 1
ATOM 1287 C C . ALA A 1 170 ? -4.940 3.436 -7.586 1.00 74.19 170 ALA A C 1
ATOM 1289 O O . ALA A 1 170 ? -5.455 3.402 -6.468 1.00 74.19 170 ALA A O 1
ATOM 1290 N N . ALA A 1 171 ? -3.636 3.677 -7.761 1.00 68.94 171 ALA A N 1
ATOM 1291 C CA . ALA A 1 171 ? -2.711 3.969 -6.669 1.00 68.94 171 ALA A CA 1
ATOM 1292 C C . ALA A 1 171 ? -3.077 5.264 -5.944 1.00 68.94 171 ALA A C 1
ATOM 1294 O O . ALA A 1 171 ? -3.209 5.269 -4.722 1.00 68.94 171 ALA A O 1
ATOM 1295 N N . VAL A 1 172 ? -3.279 6.355 -6.689 1.00 72.81 172 VAL A N 1
ATOM 1296 C CA . VAL A 1 172 ? -3.654 7.661 -6.122 1.00 72.81 172 VAL A CA 1
ATOM 1297 C C . VAL A 1 172 ? -4.960 7.548 -5.339 1.00 72.81 172 VAL A C 1
ATOM 1299 O O . VAL A 1 172 ? -5.045 7.994 -4.191 1.00 72.81 172 VAL A O 1
ATOM 1302 N N . VAL A 1 173 ? -5.963 6.898 -5.933 1.00 75.81 173 VAL A N 1
ATOM 1303 C CA . VAL A 1 173 ? -7.261 6.660 -5.293 1.00 75.81 173 VAL A CA 1
ATOM 1304 C C . VAL A 1 173 ? -7.094 5.798 -4.041 1.00 75.81 173 VAL A C 1
ATOM 1306 O O . VAL A 1 173 ? -7.601 6.164 -2.980 1.00 75.81 173 VAL A O 1
ATOM 1309 N N . SER A 1 174 ? -6.343 4.697 -4.128 1.00 74.75 174 SER A N 1
ATOM 1310 C CA . SER A 1 174 ? -6.058 3.825 -2.987 1.00 74.75 174 SER A CA 1
ATOM 1311 C C . SER A 1 174 ? -5.425 4.597 -1.829 1.00 74.75 174 SER A C 1
ATOM 1313 O O . SER A 1 174 ? -5.948 4.557 -0.715 1.00 74.75 174 SER A O 1
ATOM 1315 N N . TYR A 1 175 ? -4.366 5.368 -2.082 1.00 71.62 175 TYR A N 1
ATOM 1316 C CA . TYR A 1 175 ? -3.679 6.124 -1.037 1.00 71.62 175 TYR A CA 1
ATOM 1317 C C . TYR A 1 175 ? -4.571 7.186 -0.386 1.00 71.62 175 TYR A C 1
ATOM 1319 O O . TYR A 1 175 ? -4.550 7.339 0.839 1.00 71.62 175 TYR A O 1
ATOM 1327 N N . ALA A 1 176 ? -5.401 7.887 -1.163 1.00 76.12 176 ALA A N 1
ATOM 1328 C CA . ALA A 1 176 ? -6.334 8.869 -0.615 1.00 76.12 176 ALA A CA 1
ATOM 1329 C C . ALA A 1 176 ? -7.350 8.224 0.346 1.00 76.12 176 ALA A C 1
ATOM 1331 O O . ALA A 1 176 ? -7.622 8.759 1.428 1.00 76.12 176 ALA A O 1
ATOM 1332 N N . TRP A 1 177 ? -7.892 7.059 -0.020 1.00 79.50 177 TRP A N 1
ATOM 1333 C CA . TRP A 1 177 ? -8.825 6.327 0.836 1.00 79.50 177 TRP A CA 1
ATOM 1334 C C . TRP A 1 177 ? -8.132 5.680 2.036 1.00 79.50 177 TRP A C 1
ATOM 1336 O O . TRP A 1 177 ? -8.681 5.741 3.137 1.00 79.50 177 TRP A O 1
ATOM 1346 N N . MET A 1 178 ? -6.913 5.162 1.860 1.00 79.62 178 MET A N 1
ATOM 1347 C CA . MET A 1 178 ? -6.077 4.622 2.933 1.00 79.62 178 MET A CA 1
ATOM 1348 C C . MET A 1 178 ? -5.907 5.620 4.070 1.00 79.62 178 MET A C 1
ATOM 1350 O O . MET A 1 178 ? -6.209 5.317 5.223 1.00 79.62 178 MET A O 1
ATOM 1354 N N . VAL A 1 179 ? -5.409 6.816 3.746 1.00 78.12 179 VAL A N 1
ATOM 1355 C CA . VAL A 1 179 ? -5.074 7.834 4.745 1.00 78.12 179 VAL A CA 1
ATOM 1356 C C . VAL A 1 179 ? -6.330 8.242 5.504 1.00 78.12 179 VAL A C 1
ATOM 1358 O O . VAL A 1 179 ? -6.318 8.296 6.733 1.00 78.12 179 VAL A O 1
ATOM 1361 N N . ARG A 1 180 ? -7.444 8.451 4.791 1.00 80.56 180 ARG A N 1
ATOM 1362 C CA . ARG A 1 180 ? -8.740 8.773 5.406 1.00 80.56 180 ARG A CA 1
ATOM 1363 C C . ARG A 1 180 ? -9.232 7.659 6.329 1.00 80.56 180 ARG A C 1
ATOM 1365 O O . ARG A 1 180 ? -9.702 7.952 7.428 1.00 80.56 180 ARG A O 1
ATOM 1372 N N . TYR A 1 181 ? -9.125 6.406 5.898 1.00 79.62 181 TYR A N 1
ATOM 1373 C CA . TYR A 1 181 ? -9.558 5.248 6.674 1.00 79.62 181 TYR A CA 1
ATOM 1374 C C . TYR A 1 181 ? -8.710 5.054 7.936 1.00 79.62 181 TYR A C 1
ATOM 1376 O O . TYR A 1 181 ? -9.259 5.000 9.034 1.00 79.62 181 TYR A O 1
ATOM 1384 N N . LEU A 1 182 ? -7.379 5.041 7.811 1.00 79.81 182 LEU A N 1
ATOM 1385 C CA . LEU A 1 182 ? -6.463 4.875 8.945 1.00 79.81 182 LEU A CA 1
ATOM 1386 C C . LEU A 1 182 ? -6.545 6.042 9.934 1.00 79.81 182 LEU A C 1
ATOM 1388 O O . LEU A 1 182 ? -6.450 5.830 11.142 1.00 79.81 182 LEU A O 1
ATOM 1392 N N . TRP A 1 183 ? -6.769 7.267 9.450 1.00 81.69 183 TRP A N 1
ATOM 1393 C CA . TRP A 1 183 ? -6.987 8.424 10.318 1.00 81.69 183 TRP A CA 1
ATOM 1394 C C . TRP A 1 183 ? -8.286 8.308 11.124 1.00 81.69 183 TRP A C 1
ATOM 1396 O O . TRP A 1 183 ? -8.291 8.553 12.333 1.00 81.69 183 TRP A O 1
ATOM 1406 N N . ARG A 1 184 ? -9.384 7.879 10.486 1.00 79.88 184 ARG A N 1
ATOM 1407 C CA . ARG A 1 184 ? -10.648 7.587 11.183 1.00 79.88 184 ARG A CA 1
ATOM 1408 C C . ARG A 1 184 ? -10.499 6.436 12.171 1.00 79.88 184 ARG A C 1
ATOM 1410 O O . ARG A 1 184 ? -10.966 6.543 13.296 1.00 79.88 184 ARG A O 1
ATOM 1417 N N . ALA A 1 185 ? -9.797 5.373 11.791 1.00 76.69 185 ALA A N 1
ATOM 1418 C CA . ALA A 1 185 ? -9.526 4.266 12.697 1.00 76.69 185 ALA A CA 1
ATOM 1419 C C . ALA A 1 185 ? -8.725 4.733 13.918 1.00 76.69 185 ALA A C 1
ATOM 1421 O O . ALA A 1 185 ? -9.080 4.415 15.047 1.00 76.69 185 ALA A O 1
ATOM 1422 N N . LYS A 1 186 ? -7.682 5.545 13.714 1.00 80.06 186 LYS A N 1
ATOM 1423 C CA . LYS A 1 186 ? -6.883 6.120 14.801 1.00 80.06 186 LYS A CA 1
ATOM 1424 C C . LYS A 1 186 ? -7.724 6.971 15.758 1.00 80.06 186 LYS A C 1
ATOM 1426 O O . LYS A 1 186 ? -7.526 6.853 16.960 1.00 80.06 186 LYS A O 1
ATOM 1431 N N . THR A 1 187 ? -8.592 7.836 15.235 1.00 80.75 187 THR A N 1
ATOM 1432 C CA . THR A 1 187 ? -9.416 8.763 16.035 1.00 80.75 187 THR A CA 1
ATOM 1433 C C . THR A 1 187 ? -10.502 8.023 16.810 1.00 80.75 187 THR A C 1
ATOM 1435 O O . THR A 1 187 ? -10.498 8.074 18.036 1.00 80.75 187 THR A O 1
ATOM 1438 N N . LEU A 1 188 ? -11.324 7.222 16.130 1.00 76.06 188 LEU A N 1
ATOM 1439 C CA . LEU A 1 188 ? -12.406 6.449 16.756 1.00 76.06 188 LEU A CA 1
ATOM 1440 C C . LEU A 1 188 ? -11.882 5.481 17.827 1.00 76.06 188 LEU A C 1
ATOM 1442 O O . LEU A 1 188 ? -12.408 5.414 18.931 1.00 76.06 188 LEU A O 1
ATOM 1446 N N . LEU A 1 189 ? -10.781 4.776 17.545 1.00 70.81 189 LEU A N 1
ATOM 1447 C CA . LEU A 1 189 ? -10.181 3.831 18.496 1.00 70.81 189 LEU A CA 1
ATOM 1448 C C . LEU A 1 189 ? -9.356 4.519 19.602 1.00 70.81 189 LEU A C 1
ATOM 1450 O O . LEU A 1 189 ? -8.840 3.843 20.498 1.00 70.81 189 LEU A O 1
ATOM 1454 N N . ALA A 1 190 ? -9.161 5.838 19.523 1.00 69.69 190 ALA A N 1
ATOM 1455 C CA . ALA A 1 190 ? -8.558 6.637 20.586 1.00 69.69 190 ALA A CA 1
ATOM 1456 C C . ALA A 1 190 ? -9.608 7.274 21.505 1.00 69.69 190 ALA A C 1
ATOM 1458 O O . ALA A 1 190 ? -9.313 7.431 22.685 1.00 69.69 190 ALA A O 1
ATOM 1459 N N . GLU A 1 191 ? -10.791 7.609 20.989 1.00 57.75 191 GLU A N 1
ATOM 1460 C CA . GLU A 1 191 ? -11.907 8.188 21.754 1.00 57.75 191 GLU A CA 1
ATOM 1461 C C . GLU A 1 191 ? -12.583 7.162 22.673 1.00 57.75 191 GLU A C 1
ATOM 1463 O O . GLU A 1 191 ? -12.950 7.493 23.793 1.00 57.75 191 GLU A O 1
ATOM 1468 N N . ASP A 1 192 ? -12.593 5.886 22.281 1.00 50.28 192 ASP A N 1
ATOM 1469 C CA . ASP A 1 192 ? -13.089 4.734 23.059 1.00 50.28 192 ASP A CA 1
ATOM 1470 C C . ASP A 1 192 ? -12.249 4.399 24.327 1.00 50.28 192 ASP A C 1
ATOM 1472 O O . ASP A 1 192 ? -12.326 3.295 24.887 1.00 50.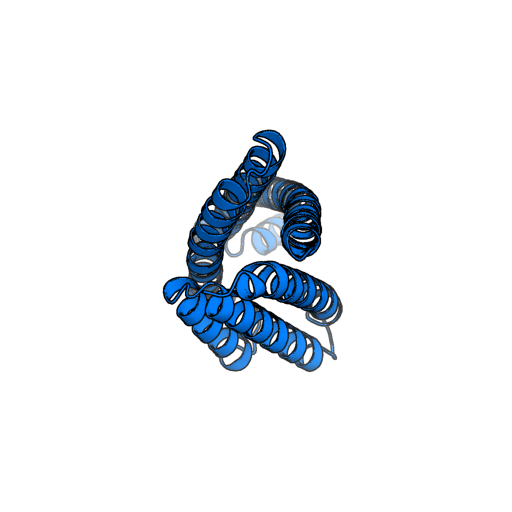28 192 ASP A O 1
ATOM 1476 N N . LYS A 1 193 ? -11.361 5.325 24.724 1.00 47.19 193 LYS A N 1
ATOM 1477 C CA . LYS A 1 193 ? -10.429 5.257 25.865 1.00 47.19 193 LYS A CA 1
ATOM 1478 C C . LYS A 1 193 ? -10.870 6.107 27.067 1.00 47.19 193 LYS A C 1
ATOM 1480 O O . LYS A 1 193 ? -10.131 6.116 28.053 1.00 47.19 193 LYS A O 1
ATOM 1485 N N . VAL A 1 194 ? -11.999 6.817 26.977 1.00 41.34 194 VAL A N 1
ATOM 1486 C CA . VAL A 1 194 ? -12.609 7.576 28.087 1.00 41.34 194 VAL A CA 1
ATOM 1487 C C . VAL A 1 194 ? -13.755 6.781 28.694 1.00 41.34 194 VAL A C 1
ATOM 1489 O O . VAL A 1 194 ? -14.596 6.284 27.915 1.00 41.34 194 VAL A O 1
#

pLDDT: mean 73.56, std 9.84, range [40.97, 86.81]